Protein AF-A0A7J8N1M9-F1 (afdb_monomer)

Structure (mmCIF, N/CA/C/O backbone):
data_AF-A0A7J8N1M9-F1
#
_entry.id   AF-A0A7J8N1M9-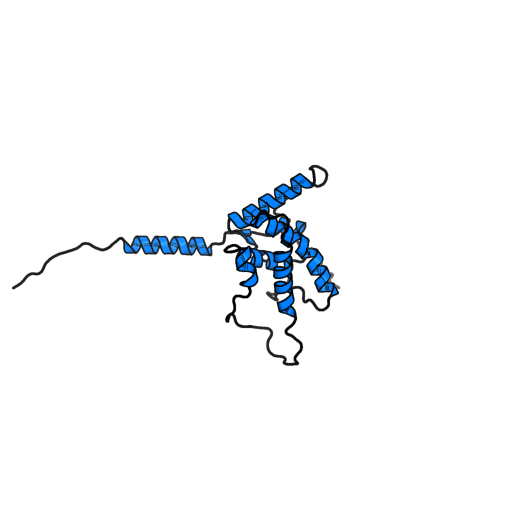F1
#
loop_
_atom_site.group_PDB
_atom_site.id
_atom_site.type_symbol
_atom_site.label_atom_id
_atom_site.label_alt_id
_atom_site.label_comp_id
_atom_site.label_asym_id
_atom_site.label_entity_id
_atom_site.label_seq_id
_atom_site.pdbx_PDB_ins_code
_atom_site.Cartn_x
_atom_site.Cartn_y
_atom_site.Cartn_z
_atom_site.occupancy
_atom_site.B_iso_or_equiv
_atom_site.auth_seq_id
_atom_site.auth_comp_id
_atom_site.auth_asym_id
_atom_site.auth_atom_id
_atom_site.pdbx_PDB_model_num
ATOM 1 N N . MET A 1 1 ? 41.101 -17.138 -13.210 1.00 35.00 1 MET A N 1
ATOM 2 C CA . MET A 1 1 ? 40.088 -16.069 -13.094 1.00 35.00 1 MET A CA 1
ATOM 3 C C . MET A 1 1 ? 38.736 -16.711 -13.356 1.00 35.00 1 MET A C 1
ATOM 5 O O . MET A 1 1 ? 38.429 -16.991 -14.504 1.00 35.00 1 MET A O 1
ATOM 9 N N . ASN A 1 2 ? 38.002 -17.069 -12.299 1.00 35.31 2 ASN A N 1
ATOM 10 C CA . ASN A 1 2 ? 36.706 -17.741 -12.416 1.00 35.31 2 ASN A CA 1
ATOM 11 C C . ASN A 1 2 ? 35.605 -16.692 -12.285 1.00 35.31 2 ASN A C 1
ATOM 13 O O . ASN A 1 2 ? 35.252 -16.293 -11.177 1.00 35.31 2 ASN A O 1
ATOM 17 N N . ASP A 1 3 ? 35.103 -16.241 -13.429 1.00 42.78 3 ASP A N 1
ATOM 18 C CA . ASP A 1 3 ? 33.927 -15.387 -13.524 1.00 42.78 3 ASP A CA 1
ATOM 19 C C . ASP A 1 3 ? 32.693 -16.233 -13.175 1.00 42.78 3 ASP A C 1
ATOM 21 O O . ASP A 1 3 ? 32.152 -16.987 -13.990 1.00 42.78 3 ASP A O 1
ATOM 25 N N . VAL A 1 4 ? 32.306 -16.213 -11.897 1.00 48.12 4 VAL A N 1
ATOM 26 C CA . VAL A 1 4 ? 31.104 -16.899 -11.422 1.00 48.12 4 VAL A CA 1
ATOM 27 C C . VAL A 1 4 ? 29.911 -16.124 -11.956 1.00 48.12 4 VAL A C 1
ATOM 29 O O . VAL A 1 4 ? 29.466 -15.142 -11.367 1.00 48.12 4 VAL A O 1
ATOM 32 N N . ASN A 1 5 ? 29.411 -16.609 -13.088 1.00 41.62 5 ASN A N 1
ATOM 33 C CA . ASN A 1 5 ? 28.136 -16.287 -13.704 1.00 41.62 5 ASN A CA 1
ATOM 34 C C . ASN A 1 5 ? 27.022 -16.283 -12.638 1.00 41.62 5 ASN A C 1
ATOM 36 O O . ASN A 1 5 ? 26.382 -17.306 -12.376 1.00 41.62 5 ASN A O 1
ATOM 40 N N . ARG A 1 6 ? 26.808 -15.130 -11.990 1.00 46.84 6 ARG A N 1
ATOM 41 C CA . ARG A 1 6 ? 25.655 -14.848 -11.131 1.00 46.84 6 ARG A CA 1
ATOM 42 C C . ARG A 1 6 ? 24.437 -14.756 -12.038 1.00 46.84 6 ARG A C 1
ATOM 44 O O . ARG A 1 6 ? 23.950 -13.673 -12.339 1.00 46.84 6 ARG A O 1
ATOM 51 N N . ARG A 1 7 ? 23.952 -15.912 -12.492 1.00 47.47 7 ARG A N 1
ATOM 52 C CA . ARG A 1 7 ? 22.654 -16.030 -13.150 1.00 47.47 7 ARG A CA 1
ATOM 53 C C . ARG A 1 7 ? 21.610 -15.592 -12.131 1.00 47.47 7 ARG A C 1
ATOM 55 O O . ARG A 1 7 ? 21.287 -16.337 -11.206 1.00 47.47 7 ARG A O 1
ATOM 62 N N . THR A 1 8 ? 21.136 -14.360 -12.261 1.00 56.91 8 THR A N 1
ATOM 63 C CA . THR A 1 8 ? 19.969 -13.844 -11.553 1.00 56.91 8 THR A CA 1
ATOM 64 C C . THR A 1 8 ? 18.834 -14.825 -11.808 1.00 56.91 8 THR A C 1
ATOM 66 O O . THR A 1 8 ? 18.384 -14.978 -12.943 1.00 56.91 8 THR A O 1
ATOM 69 N N . ARG A 1 9 ? 18.405 -15.561 -10.773 1.00 61.41 9 ARG A N 1
ATOM 70 C CA . ARG A 1 9 ? 17.193 -16.374 -10.889 1.00 61.41 9 ARG A CA 1
ATOM 71 C C . ARG A 1 9 ? 16.056 -15.435 -11.305 1.00 61.41 9 ARG A C 1
ATOM 73 O O . ARG A 1 9 ? 15.928 -14.372 -10.692 1.00 61.41 9 ARG A O 1
ATOM 80 N N . PRO A 1 10 ? 15.261 -15.791 -12.327 1.00 72.88 10 PRO A N 1
ATOM 81 C CA . PRO A 1 10 ? 14.113 -14.984 -12.703 1.00 72.88 10 PRO A CA 1
ATOM 82 C C . PRO A 1 10 ? 13.182 -14.849 -11.497 1.00 72.88 10 PRO A C 1
ATOM 84 O O . PRO A 1 10 ? 12.997 -15.802 -10.733 1.00 72.88 10 PRO A O 1
ATOM 87 N N . LEU A 1 11 ? 12.633 -13.650 -11.304 1.00 78.44 11 LEU A N 1
ATOM 88 C CA . LEU A 1 11 ? 11.693 -13.400 -10.219 1.00 78.44 11 LEU A CA 1
ATOM 89 C C . LEU A 1 11 ? 10.455 -14.295 -10.399 1.00 78.44 11 LEU A C 1
ATOM 91 O O . LEU A 1 11 ? 9.998 -14.470 -11.533 1.00 78.44 11 LEU A O 1
ATOM 95 N N . PRO A 1 12 ? 9.893 -14.856 -9.314 1.00 85.25 12 PRO A N 1
ATOM 96 C CA . PRO A 1 12 ? 8.702 -15.687 -9.401 1.00 85.25 12 PRO A CA 1
ATOM 97 C C . PRO A 1 12 ? 7.496 -14.797 -9.708 1.00 85.25 12 PRO A C 1
ATOM 99 O O . PRO A 1 12 ? 6.863 -14.263 -8.804 1.00 85.25 12 PRO A O 1
ATOM 102 N N . TRP A 1 13 ? 7.196 -14.598 -10.989 1.00 86.31 13 TRP A N 1
ATOM 103 C CA . TRP A 1 13 ? 6.048 -13.806 -11.418 1.00 86.31 13 TRP A CA 1
ATOM 104 C C . TRP A 1 13 ? 4.751 -14.553 -11.085 1.00 86.31 13 TRP A C 1
ATOM 106 O O . TRP A 1 13 ? 4.482 -15.621 -11.629 1.00 86.31 13 TRP A O 1
ATOM 116 N N . ARG A 1 14 ? 3.952 -14.007 -10.169 1.00 90.69 14 ARG A N 1
ATOM 117 C CA . ARG A 1 14 ? 2.731 -14.631 -9.634 1.00 90.69 14 ARG A CA 1
ATOM 118 C C . ARG A 1 14 ? 1.456 -14.009 -10.179 1.00 90.69 14 ARG A C 1
ATOM 120 O O . ARG A 1 14 ? 0.420 -14.668 -10.169 1.00 90.69 14 ARG A O 1
ATOM 127 N N . ARG A 1 15 ? 1.490 -12.738 -10.592 1.00 91.00 15 ARG A N 1
ATOM 128 C CA . ARG A 1 15 ? 0.276 -11.978 -10.931 1.00 91.00 15 ARG A CA 1
ATOM 129 C C . ARG A 1 15 ? 0.459 -11.042 -12.112 1.00 91.00 15 ARG A C 1
ATOM 131 O O . ARG A 1 15 ? 1.511 -10.445 -12.283 1.00 91.00 15 ARG A O 1
ATOM 138 N N . SER A 1 16 ? -0.604 -10.850 -12.889 1.00 88.81 16 SER A N 1
ATOM 139 C CA . SER A 1 16 ? -0.698 -9.790 -13.899 1.00 88.81 16 SER A CA 1
ATOM 140 C C . SER A 1 16 ? -2.100 -9.181 -13.880 1.00 88.81 16 SER A C 1
ATOM 142 O O . SER A 1 16 ? -3.070 -9.904 -13.669 1.00 88.81 16 SER A O 1
ATOM 144 N N . PHE A 1 17 ? -2.210 -7.872 -14.108 1.00 87.38 17 PHE A N 1
ATOM 145 C CA . PHE A 1 17 ? -3.489 -7.138 -14.065 1.00 87.38 17 PHE A CA 1
ATOM 146 C C . PHE A 1 17 ? -4.010 -6.742 -15.458 1.00 87.38 17 PHE A C 1
ATOM 148 O O . PHE A 1 17 ? -5.059 -6.114 -15.593 1.00 87.38 17 PHE A O 1
ATOM 155 N N . GLY A 1 18 ? -3.285 -7.137 -16.505 1.00 85.75 18 GLY A N 1
ATOM 156 C CA . GLY A 1 18 ? -3.540 -6.788 -17.899 1.00 85.75 18 GLY A CA 1
ATOM 157 C C . GLY A 1 18 ? -2.235 -6.520 -18.647 1.00 85.75 18 GLY A C 1
ATOM 158 O O . GLY A 1 18 ? -1.178 -6.370 -18.031 1.00 85.75 18 GLY A O 1
ATOM 159 N N . ARG A 1 19 ? -2.306 -6.468 -19.982 1.00 79.81 19 ARG A N 1
ATOM 160 C CA . ARG A 1 19 ? -1.182 -6.048 -20.828 1.00 79.81 19 ARG A CA 1
ATOM 161 C C . ARG A 1 19 ? -1.282 -4.547 -21.120 1.00 79.81 19 ARG A C 1
ATOM 163 O O . ARG A 1 19 ? -2.346 -4.109 -21.571 1.00 79.81 19 ARG A O 1
ATOM 170 N N . PRO A 1 20 ? -0.204 -3.769 -20.906 1.00 72.75 20 PRO A N 1
ATOM 171 C CA . PRO A 1 20 ? -0.140 -2.388 -21.371 1.00 72.75 20 PRO A CA 1
ATOM 172 C C . PRO A 1 20 ? -0.461 -2.308 -22.870 1.00 72.75 20 PRO A C 1
ATOM 174 O O . PRO A 1 20 ? 0.016 -3.133 -23.646 1.00 72.75 20 PRO A O 1
ATOM 177 N N . GLY A 1 21 ? -1.305 -1.354 -23.270 1.00 75.38 21 GLY A N 1
ATOM 178 C CA . GLY A 1 21 ? -1.703 -1.139 -24.669 1.00 75.38 21 GLY A CA 1
ATOM 179 C C . GLY A 1 21 ? -2.880 -1.987 -25.167 1.00 75.38 21 GLY A C 1
ATOM 180 O O . GLY A 1 21 ? -3.484 -1.633 -26.171 1.00 75.38 21 GLY A O 1
ATOM 181 N N . THR A 1 22 ? -3.262 -3.062 -24.467 1.00 85.56 22 THR A N 1
ATOM 182 C CA . THR A 1 22 ? -4.468 -3.850 -24.808 1.00 85.56 22 THR A CA 1
ATOM 183 C C . THR A 1 22 ? -5.708 -3.372 -24.054 1.00 85.56 22 THR A C 1
ATOM 185 O O . THR A 1 22 ? -6.830 -3.541 -24.518 1.00 85.56 22 THR A O 1
ATOM 188 N N . MET A 1 23 ? -5.520 -2.797 -22.867 1.00 85.88 23 MET A N 1
ATOM 189 C CA . MET A 1 23 ? -6.600 -2.330 -22.002 1.00 85.88 23 MET A CA 1
ATOM 190 C C . MET A 1 23 ? -6.347 -0.889 -21.575 1.00 85.88 23 MET A C 1
ATOM 192 O O . MET A 1 23 ? -5.195 -0.473 -21.439 1.00 85.88 23 MET A O 1
ATOM 196 N N . SER A 1 24 ? -7.432 -0.149 -21.334 1.00 90.75 24 SER A N 1
ATOM 197 C CA . SER A 1 24 ? -7.351 1.202 -20.775 1.00 90.75 24 SER A CA 1
ATOM 198 C C . SER A 1 24 ? -6.599 1.177 -19.434 1.00 90.75 24 SER A C 1
ATOM 200 O O . SER A 1 24 ? -6.887 0.305 -18.603 1.00 90.75 24 SER A O 1
ATOM 202 N N . PRO A 1 25 ? -5.672 2.123 -19.181 1.00 89.00 25 PRO A N 1
ATOM 203 C CA . PRO A 1 25 ? -4.961 2.233 -17.907 1.00 89.00 25 PRO A CA 1
ATOM 204 C C . PRO A 1 25 ? -5.898 2.266 -16.695 1.00 89.00 25 PRO A C 1
ATOM 206 O O . PRO A 1 25 ? -5.600 1.644 -15.678 1.00 89.00 25 PRO A O 1
ATOM 209 N N . HIS A 1 26 ? -7.066 2.899 -16.840 1.00 90.62 26 HIS A N 1
ATOM 210 C CA . HIS A 1 26 ? -8.094 2.955 -15.803 1.00 90.62 26 HIS A CA 1
ATOM 211 C C . HIS A 1 26 ? -8.592 1.559 -15.402 1.00 90.62 26 HIS A C 1
ATOM 213 O O . HIS A 1 26 ? -8.742 1.259 -14.225 1.00 90.62 26 HIS A O 1
ATOM 219 N N . VAL A 1 27 ? -8.814 0.664 -16.369 1.00 91.56 27 VAL A N 1
ATOM 220 C CA . VAL A 1 27 ? -9.286 -0.706 -16.094 1.00 91.56 27 VAL A CA 1
ATOM 221 C C . VAL A 1 27 ? -8.222 -1.512 -15.343 1.00 91.56 27 VAL A C 1
ATOM 223 O O . VAL A 1 27 ? -8.546 -2.322 -14.477 1.00 91.56 27 VAL A O 1
ATOM 226 N N . ILE A 1 28 ? -6.943 -1.300 -15.663 1.00 91.44 28 ILE A N 1
ATOM 227 C CA . ILE A 1 28 ? -5.828 -1.955 -14.966 1.00 91.44 28 ILE A CA 1
ATOM 228 C C . ILE A 1 28 ? -5.702 -1.414 -13.535 1.00 91.44 28 ILE A C 1
ATOM 230 O O . ILE A 1 28 ? -5.489 -2.206 -12.617 1.00 91.44 28 ILE A O 1
ATOM 234 N N . ALA A 1 29 ? -5.840 -0.098 -13.344 1.00 91.25 29 ALA A N 1
ATOM 235 C CA . ALA A 1 29 ? -5.815 0.540 -12.028 1.00 91.25 29 ALA A CA 1
ATOM 236 C C . ALA A 1 29 ? -6.947 0.016 -11.133 1.00 91.25 29 ALA A C 1
ATOM 238 O O . ALA A 1 29 ? -6.670 -0.476 -10.043 1.00 91.25 29 ALA A O 1
ATOM 239 N N . GLU A 1 30 ? -8.176 -0.021 -11.651 1.00 93.00 30 GLU A N 1
ATOM 240 C CA . GLU A 1 30 ? -9.347 -0.566 -10.954 1.00 93.00 30 GLU A CA 1
ATOM 241 C C . GLU A 1 30 ? -9.122 -2.022 -10.517 1.00 93.00 30 GLU A C 1
ATOM 243 O O . GLU A 1 30 ? -9.317 -2.384 -9.360 1.00 93.00 30 GLU A O 1
ATOM 248 N N . ARG A 1 31 ? -8.614 -2.877 -11.413 1.00 94.56 31 ARG A N 1
ATOM 249 C CA . ARG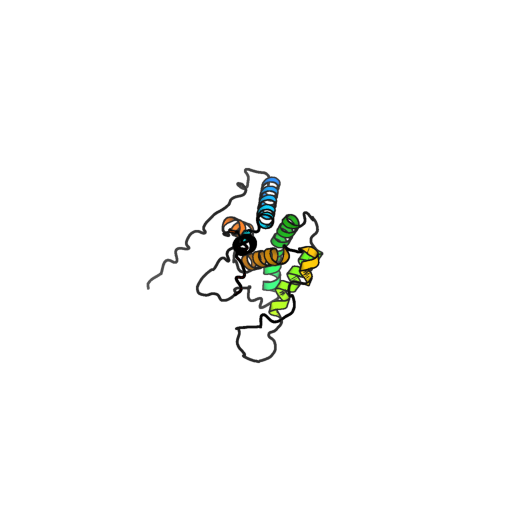 A 1 31 ? -8.316 -4.281 -11.076 1.00 94.56 31 ARG A CA 1
ATOM 250 C C . ARG A 1 31 ? -7.248 -4.421 -9.999 1.00 94.56 31 ARG A C 1
ATOM 252 O O . ARG A 1 31 ? -7.337 -5.326 -9.168 1.00 94.56 31 ARG A O 1
ATOM 259 N N . LYS A 1 32 ? -6.218 -3.570 -10.028 1.00 94.44 32 LYS A N 1
ATOM 260 C CA . LYS A 1 32 ? -5.193 -3.541 -8.978 1.00 94.44 32 LYS A CA 1
ATOM 261 C C . LYS A 1 32 ? -5.819 -3.141 -7.647 1.00 94.44 32 LYS A C 1
ATOM 263 O O . LYS A 1 32 ? -5.577 -3.828 -6.660 1.00 94.44 32 LYS A O 1
ATOM 268 N N . LEU A 1 33 ? -6.639 -2.094 -7.637 1.00 94.88 33 LEU A N 1
ATOM 269 C CA . LEU A 1 33 ? -7.310 -1.591 -6.443 1.00 94.88 33 LEU A CA 1
ATOM 270 C C . LEU A 1 33 ? -8.239 -2.648 -5.827 1.00 94.88 33 LEU A C 1
ATOM 272 O O . LEU A 1 33 ? -8.095 -2.986 -4.654 1.00 94.88 33 LEU A O 1
ATOM 276 N N . GLN A 1 34 ? -9.096 -3.275 -6.637 1.00 95.50 34 GLN A N 1
ATOM 277 C CA . GLN A 1 34 ? -9.964 -4.380 -6.209 1.00 95.50 34 GLN A CA 1
ATOM 278 C C . GLN A 1 34 ? -9.164 -5.555 -5.637 1.00 95.50 34 GLN A C 1
ATOM 280 O O . GLN A 1 34 ? -9.528 -6.146 -4.615 1.00 95.50 34 GLN A O 1
ATOM 285 N N . TRP A 1 35 ? -8.042 -5.897 -6.273 1.00 95.81 35 TRP A N 1
ATOM 286 C CA . TRP A 1 35 ? -7.164 -6.937 -5.760 1.00 95.81 35 TRP A CA 1
ATOM 287 C C . TRP A 1 35 ? -6.538 -6.547 -4.411 1.00 95.81 35 TRP A C 1
ATOM 289 O O . TRP A 1 35 ? -6.531 -7.380 -3.501 1.00 95.81 35 TRP A O 1
ATOM 299 N N . ARG A 1 36 ? -6.078 -5.302 -4.234 1.00 96.19 36 ARG A N 1
ATOM 300 C CA . ARG A 1 36 ? -5.578 -4.808 -2.939 1.00 96.19 36 ARG A CA 1
ATOM 301 C C . ARG A 1 36 ? -6.650 -4.851 -1.859 1.00 96.19 36 ARG A C 1
ATOM 303 O O . ARG A 1 36 ? -6.400 -5.407 -0.793 1.00 96.19 36 ARG A O 1
ATOM 310 N N . ALA A 1 37 ? -7.866 -4.397 -2.150 1.00 95.81 37 ALA A N 1
ATOM 311 C CA . ALA A 1 37 ? -8.984 -4.495 -1.212 1.00 95.81 37 ALA A CA 1
ATOM 312 C C . ALA A 1 37 ? -9.230 -5.957 -0.786 1.00 95.81 37 ALA A C 1
ATOM 314 O O . ALA A 1 37 ? -9.438 -6.253 0.393 1.00 95.81 37 ALA A O 1
ATOM 315 N N . SER A 1 38 ? -9.108 -6.908 -1.724 1.00 95.81 38 SER A N 1
ATOM 316 C CA . SER A 1 38 ? -9.240 -8.340 -1.424 1.00 95.81 38 SER A CA 1
ATOM 317 C C . SER A 1 38 ? -8.163 -8.872 -0.468 1.00 95.81 38 SER A C 1
ATOM 319 O O . SER A 1 38 ? -8.454 -9.777 0.314 1.00 95.81 38 SER A O 1
ATOM 321 N N . VAL A 1 39 ? -6.942 -8.322 -0.499 1.00 95.00 39 VAL A N 1
ATOM 322 C CA . VAL A 1 39 ? -5.842 -8.706 0.402 1.00 95.00 39 VAL A CA 1
ATOM 323 C C . VAL A 1 39 ? -6.217 -8.377 1.846 1.00 95.00 39 VAL A C 1
ATOM 325 O O . VAL A 1 39 ? -6.186 -9.275 2.691 1.00 95.00 39 VAL A O 1
ATOM 328 N N . TYR A 1 40 ? -6.675 -7.147 2.105 1.00 94.38 40 TYR A N 1
ATOM 329 C CA . TYR A 1 40 ? -7.136 -6.710 3.430 1.00 94.38 40 TYR A CA 1
ATOM 330 C C . TYR A 1 40 ? -8.380 -7.456 3.899 1.00 94.38 40 TYR A C 1
ATOM 332 O O . TYR A 1 40 ? -8.394 -7.991 5.008 1.00 94.38 40 TYR A O 1
ATOM 340 N N . ASN A 1 41 ? -9.393 -7.583 3.041 1.00 93.75 41 ASN A N 1
ATOM 341 C CA . ASN A 1 41 ? -10.642 -8.261 3.396 1.00 93.75 41 ASN A CA 1
ATOM 342 C C . ASN A 1 41 ? -10.427 -9.738 3.762 1.00 93.75 41 ASN A C 1
ATOM 344 O O . ASN A 1 41 ? -11.126 -10.278 4.615 1.00 93.75 41 ASN A O 1
ATOM 348 N N . ARG A 1 42 ? -9.439 -10.395 3.144 1.00 92.38 42 ARG A N 1
ATOM 349 C CA . ARG A 1 42 ? -9.092 -11.799 3.411 1.00 92.38 42 ARG A CA 1
ATOM 350 C C . ARG A 1 42 ? -7.999 -11.976 4.469 1.00 92.38 42 ARG A C 1
ATOM 352 O O . ARG A 1 42 ? -7.594 -13.114 4.703 1.00 92.38 42 ARG A O 1
ATOM 359 N N . ARG A 1 43 ? -7.516 -10.888 5.087 1.00 91.25 43 ARG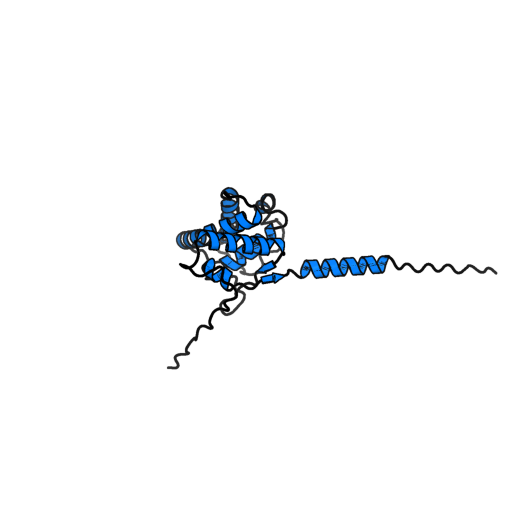 A N 1
ATOM 360 C CA . ARG A 1 43 ? -6.409 -10.885 6.065 1.00 91.25 43 ARG A CA 1
ATOM 361 C C . ARG A 1 43 ? -5.182 -11.658 5.564 1.00 91.25 43 ARG A C 1
ATOM 363 O O . ARG A 1 43 ? -4.615 -12.500 6.262 1.00 91.25 43 ARG A O 1
ATOM 370 N N . LEU A 1 44 ? -4.811 -11.413 4.309 1.00 92.44 44 LEU A N 1
ATOM 371 C CA . LEU A 1 44 ? -3.614 -11.996 3.713 1.00 92.44 44 LEU A CA 1
ATOM 372 C C . LEU A 1 44 ? -2.398 -11.148 4.083 1.00 92.44 44 LEU A C 1
ATOM 374 O O . LEU A 1 44 ? -2.408 -9.947 3.854 1.00 92.44 44 LEU A O 1
ATOM 378 N N . GLN A 1 45 ? -1.334 -11.767 4.580 1.00 91.75 45 GLN A N 1
ATOM 379 C CA . GLN A 1 45 ? -0.082 -11.082 4.898 1.00 91.75 45 GLN A CA 1
ATOM 380 C C . GLN A 1 45 ? 0.988 -11.383 3.850 1.00 91.75 45 GLN A C 1
ATOM 382 O O . GLN A 1 45 ? 1.180 -12.541 3.458 1.00 91.75 45 GLN A O 1
ATOM 387 N N . ALA A 1 46 ? 1.693 -10.343 3.407 1.00 91.75 46 ALA A N 1
ATOM 388 C CA . ALA A 1 46 ? 2.861 -10.472 2.555 1.00 91.75 46 ALA A CA 1
ATOM 389 C C . ALA A 1 46 ? 3.972 -11.260 3.260 1.00 91.75 46 ALA A C 1
ATOM 391 O O . ALA A 1 46 ? 4.286 -11.041 4.432 1.00 91.75 46 ALA A O 1
ATOM 392 N N . VAL A 1 47 ? 4.604 -12.163 2.517 1.00 89.88 47 VAL A N 1
ATOM 393 C CA . VAL A 1 47 ? 5.844 -12.814 2.935 1.00 89.88 47 VAL A CA 1
ATOM 394 C C . VAL A 1 47 ? 7.003 -11.880 2.577 1.00 89.88 47 VAL A C 1
ATOM 396 O O . VAL A 1 47 ? 7.139 -11.537 1.397 1.00 89.88 47 VAL A O 1
ATOM 399 N N . PRO A 1 48 ? 7.851 -11.479 3.544 1.00 85.19 48 PRO A N 1
ATOM 400 C CA . PRO A 1 48 ? 8.996 -10.620 3.264 1.00 85.19 48 PRO A CA 1
ATOM 401 C C . PRO A 1 48 ? 9.907 -11.217 2.183 1.00 85.19 48 PRO A C 1
ATOM 403 O O . PRO A 1 48 ? 10.230 -12.408 2.208 1.00 85.19 48 PRO A O 1
ATOM 406 N N . ILE A 1 49 ? 10.328 -10.388 1.225 1.00 79.44 49 ILE A N 1
ATOM 407 C CA . ILE A 1 49 ? 11.198 -10.818 0.127 1.00 79.44 49 ILE A CA 1
ATOM 408 C C . ILE A 1 49 ? 12.652 -10.565 0.521 1.00 79.44 49 ILE A C 1
ATOM 410 O O . ILE A 1 49 ? 13.124 -9.431 0.527 1.00 79.44 49 ILE A O 1
ATOM 414 N N . TYR A 1 50 ? 13.377 -11.636 0.838 1.00 70.50 50 TYR A N 1
ATOM 415 C CA . TYR A 1 50 ? 14.775 -11.552 1.253 1.00 70.50 50 TYR A CA 1
ATOM 416 C C . TYR A 1 50 ? 15.716 -11.557 0.043 1.00 70.50 50 TYR A C 1
ATOM 418 O O . TYR A 1 50 ? 15.749 -12.512 -0.735 1.00 70.50 50 TYR A O 1
ATOM 426 N N . HIS A 1 51 ? 16.530 -10.509 -0.089 1.00 56.97 51 HIS A N 1
ATOM 427 C CA . HIS A 1 51 ? 17.623 -10.449 -1.057 1.00 56.97 51 HIS A CA 1
ATOM 428 C C . HIS A 1 51 ? 18.973 -10.615 -0.341 1.00 56.97 51 HIS A C 1
ATOM 430 O O . HIS A 1 51 ? 19.449 -9.686 0.302 1.00 56.97 51 HIS A O 1
ATOM 436 N N . GLY A 1 52 ? 19.618 -11.778 -0.500 1.00 53.75 52 GLY A N 1
ATOM 437 C CA . GLY A 1 52 ? 20.987 -12.019 -0.014 1.00 53.75 52 GLY A CA 1
ATOM 438 C C . GLY A 1 52 ? 21.119 -12.281 1.496 1.00 53.75 52 GLY A C 1
ATOM 439 O O . GLY A 1 52 ? 20.143 -12.229 2.234 1.00 53.75 52 GLY A O 1
ATOM 440 N N . ASN A 1 53 ? 22.333 -12.658 1.925 1.00 34.31 53 ASN A N 1
ATOM 441 C CA . ASN A 1 53 ? 22.643 -13.241 3.239 1.00 34.31 53 ASN A CA 1
ATOM 442 C C . ASN A 1 53 ? 22.139 -12.409 4.433 1.00 34.31 53 ASN A C 1
ATOM 444 O O . ASN A 1 53 ? 22.698 -11.362 4.749 1.00 34.31 53 ASN A O 1
ATOM 448 N N . GLY A 1 54 ? 21.195 -12.983 5.178 1.00 41.47 54 GLY A N 1
ATOM 449 C CA . GLY A 1 54 ? 20.925 -12.625 6.566 1.00 41.47 54 GLY A CA 1
ATOM 450 C C . GLY A 1 54 ? 19.810 -11.604 6.768 1.00 41.47 54 GLY A C 1
ATOM 451 O O . GLY A 1 54 ? 19.650 -10.644 6.029 1.00 41.47 54 GLY A O 1
ATOM 452 N N . PHE A 1 55 ? 19.070 -11.825 7.851 1.00 40.16 55 PHE A N 1
ATOM 453 C CA . PHE A 1 55 ? 18.004 -11.016 8.451 1.00 40.16 55 PHE A CA 1
ATOM 454 C C . PHE A 1 55 ? 18.422 -9.584 8.864 1.00 40.16 55 PHE A C 1
ATOM 456 O O . PHE A 1 55 ? 17.852 -9.008 9.794 1.00 40.16 55 PHE A O 1
ATOM 463 N N . GLN A 1 56 ? 19.430 -8.986 8.225 1.00 41.38 56 GLN A N 1
ATOM 464 C CA . GLN A 1 56 ? 19.749 -7.585 8.450 1.00 41.38 56 GLN A CA 1
ATOM 465 C C . GLN A 1 56 ? 18.686 -6.742 7.759 1.00 41.38 56 GLN A C 1
ATOM 467 O O . GLN A 1 56 ? 18.738 -6.505 6.561 1.00 41.38 56 GLN A O 1
ATOM 472 N N . GLN A 1 57 ? 17.692 -6.378 8.568 1.00 47.16 57 GLN A N 1
ATOM 473 C CA . GLN A 1 57 ? 16.687 -5.337 8.384 1.00 47.16 57 GLN A CA 1
ATOM 474 C C . GLN A 1 57 ? 17.164 -4.270 7.387 1.00 47.16 57 GLN A C 1
ATOM 476 O O . GLN A 1 57 ? 17.808 -3.292 7.767 1.00 47.16 57 GLN A O 1
ATOM 481 N N . ASN A 1 58 ? 16.849 -4.479 6.109 1.00 45.69 58 ASN A N 1
ATOM 482 C CA . ASN A 1 58 ? 17.133 -3.554 5.021 1.00 45.69 58 ASN A CA 1
ATOM 483 C C . ASN A 1 58 ? 16.018 -2.515 4.945 1.00 45.69 58 ASN A C 1
ATOM 485 O O . ASN A 1 58 ? 15.523 -2.230 3.857 1.00 45.69 58 ASN A O 1
ATOM 489 N N . VAL A 1 59 ? 15.661 -1.894 6.075 1.00 53.25 59 VAL A N 1
ATOM 490 C CA . VAL A 1 59 ? 15.111 -0.549 5.920 1.00 53.25 59 VAL A CA 1
ATOM 491 C C . VAL A 1 59 ? 16.222 0.223 5.223 1.00 53.25 59 VAL A C 1
ATOM 493 O O . VAL A 1 59 ? 17.363 0.157 5.712 1.00 53.25 59 VAL A O 1
ATOM 496 N N . PRO A 1 60 ? 15.960 0.872 4.070 1.00 56.25 60 PRO A N 1
ATOM 497 C CA . PRO A 1 60 ? 16.966 1.667 3.392 1.00 56.25 60 PRO A CA 1
ATOM 498 C C . PRO A 1 60 ? 17.670 2.501 4.450 1.00 56.25 60 PRO A C 1
ATOM 500 O O . PRO A 1 60 ? 17.018 3.195 5.226 1.00 56.25 60 PRO A O 1
ATOM 503 N N . ARG A 1 61 ? 18.989 2.345 4.596 1.00 62.66 61 ARG A N 1
ATOM 504 C CA . ARG A 1 61 ? 19.718 3.134 5.585 1.00 62.66 61 ARG A CA 1
ATOM 505 C C . ARG A 1 61 ? 19.724 4.555 5.045 1.00 62.66 61 ARG A C 1
ATOM 507 O O . ARG A 1 61 ? 20.593 4.897 4.248 1.00 62.66 61 ARG A O 1
ATOM 514 N N . ILE A 1 62 ? 18.717 5.330 5.427 1.00 69.31 62 ILE A N 1
ATOM 515 C CA . ILE A 1 62 ? 18.556 6.719 5.024 1.00 69.31 62 ILE A CA 1
ATOM 516 C C . ILE A 1 62 ? 19.704 7.472 5.675 1.00 69.31 62 ILE A C 1
ATOM 518 O O . ILE A 1 62 ? 19.786 7.587 6.895 1.00 69.31 62 ILE A O 1
ATOM 522 N N . ARG A 1 63 ? 20.670 7.857 4.846 1.00 72.06 63 ARG A N 1
ATOM 523 C CA . ARG A 1 63 ? 21.902 8.532 5.273 1.00 72.06 63 ARG A CA 1
ATOM 524 C C . ARG A 1 63 ? 21.854 10.030 5.007 1.00 72.06 63 ARG A C 1
ATOM 526 O O . ARG A 1 63 ? 22.684 10.750 5.544 1.00 72.06 63 ARG A O 1
ATOM 533 N N . ASN A 1 64 ? 20.945 10.469 4.142 1.00 80.75 64 ASN A N 1
ATOM 534 C CA . ASN A 1 64 ? 20.778 11.854 3.731 1.00 80.75 64 ASN A CA 1
ATOM 535 C C . ASN A 1 64 ? 19.346 12.087 3.222 1.00 80.75 64 ASN A C 1
ATOM 537 O O . ASN A 1 64 ? 18.590 11.137 2.987 1.00 80.75 64 ASN A O 1
ATOM 541 N N . ASP A 1 65 ? 19.012 13.358 3.014 1.00 83.94 65 ASP A N 1
ATOM 542 C CA . ASP A 1 65 ? 17.693 13.784 2.541 1.00 83.94 65 ASP A CA 1
ATOM 543 C C . ASP A 1 65 ? 17.372 13.286 1.130 1.00 83.94 65 ASP A C 1
ATOM 545 O O . ASP A 1 65 ? 16.214 13.022 0.818 1.00 83.94 65 ASP A O 1
ATOM 549 N N . PHE A 1 66 ? 18.386 13.065 0.291 1.00 85.25 66 PHE A N 1
ATOM 550 C CA . PHE A 1 66 ? 18.191 12.539 -1.059 1.00 85.25 66 PHE A CA 1
ATOM 551 C C . PHE A 1 66 ? 17.623 11.110 -1.051 1.00 85.25 66 PHE A C 1
ATOM 553 O O . PHE A 1 66 ? 16.669 10.813 -1.769 1.00 85.25 66 PHE A O 1
ATOM 560 N N . GLU A 1 67 ? 18.159 10.216 -0.214 1.00 84.00 67 GLU A N 1
ATOM 561 C CA . GLU A 1 67 ? 17.623 8.856 -0.068 1.00 84.00 67 GLU A CA 1
ATOM 562 C C . GLU A 1 67 ? 16.233 8.861 0.586 1.00 84.00 67 GLU A C 1
ATOM 564 O O . GLU A 1 67 ? 15.380 8.048 0.221 1.00 84.00 67 GLU A O 1
ATOM 569 N N . LYS A 1 68 ? 15.980 9.802 1.509 1.00 85.19 68 LYS A N 1
ATOM 570 C CA . LYS A 1 68 ? 14.654 10.023 2.106 1.00 85.19 68 LYS A CA 1
ATOM 571 C C . LYS A 1 68 ? 13.637 10.415 1.037 1.00 85.19 68 LYS A C 1
ATOM 573 O O . LYS A 1 68 ? 12.585 9.789 0.941 1.00 85.19 68 LYS A O 1
ATOM 578 N N . GLU A 1 69 ? 13.966 11.398 0.205 1.00 89.38 69 GLU A N 1
ATOM 579 C CA . GLU A 1 69 ? 13.098 11.876 -0.869 1.00 89.38 69 GLU A CA 1
ATOM 580 C C . GLU A 1 69 ? 12.873 10.801 -1.938 1.00 89.38 69 GLU A C 1
ATOM 582 O O . GLU A 1 69 ? 11.747 10.577 -2.382 1.00 89.38 69 GLU A O 1
ATOM 587 N N . LYS A 1 70 ? 13.922 10.067 -2.316 1.00 89.62 70 LYS A N 1
ATOM 588 C CA . LYS A 1 70 ? 13.810 8.945 -3.252 1.00 89.62 70 LYS A CA 1
ATOM 589 C C . LYS A 1 70 ? 12.899 7.841 -2.715 1.00 89.62 70 LYS A C 1
ATOM 591 O O . LYS A 1 70 ? 12.119 7.274 -3.482 1.00 89.62 70 LYS A O 1
ATOM 596 N N . LEU A 1 71 ? 12.988 7.530 -1.419 1.00 89.19 71 LEU A N 1
ATOM 597 C CA . LEU A 1 71 ? 12.086 6.572 -0.788 1.00 89.19 71 LEU A CA 1
ATOM 598 C C . LEU A 1 71 ? 10.655 7.112 -0.760 1.00 89.19 71 LEU A C 1
ATOM 600 O O . LEU A 1 71 ? 9.763 6.387 -1.187 1.00 89.19 71 LEU A O 1
ATOM 604 N N . LEU A 1 72 ? 10.453 8.369 -0.344 1.00 90.56 72 LEU A N 1
ATOM 605 C CA . LEU A 1 72 ? 9.157 9.062 -0.340 1.00 90.56 72 LEU A CA 1
ATOM 606 C C . LEU A 1 72 ? 8.462 8.979 -1.701 1.00 90.56 72 LEU A C 1
ATOM 608 O O . LEU A 1 72 ? 7.372 8.423 -1.787 1.00 90.56 72 LEU A O 1
ATOM 612 N N . ARG A 1 73 ? 9.145 9.387 -2.778 1.00 92.56 73 ARG A N 1
ATOM 613 C CA . ARG A 1 73 ? 8.621 9.325 -4.156 1.00 92.56 73 ARG A CA 1
ATOM 614 C C . ARG A 1 73 ? 8.195 7.916 -4.582 1.00 92.56 73 ARG A C 1
ATOM 616 O O . ARG A 1 73 ? 7.353 7.768 -5.463 1.00 92.56 73 ARG A O 1
ATOM 623 N N . ARG A 1 74 ? 8.790 6.871 -3.994 1.00 92.44 74 ARG A N 1
ATOM 624 C CA . ARG A 1 74 ? 8.432 5.472 -4.267 1.00 92.44 74 ARG A CA 1
ATOM 625 C C . ARG A 1 74 ? 7.264 4.987 -3.408 1.00 92.44 74 ARG A C 1
ATOM 627 O O . ARG A 1 74 ? 6.440 4.225 -3.907 1.00 92.44 74 ARG A O 1
ATOM 634 N N . ILE A 1 75 ? 7.219 5.361 -2.130 1.00 91.94 75 ILE A N 1
ATOM 635 C CA . ILE A 1 75 ? 6.212 4.857 -1.183 1.00 91.94 75 ILE A CA 1
ATOM 636 C C . ILE A 1 75 ? 4.905 5.635 -1.235 1.00 91.94 75 ILE A C 1
ATOM 638 O O . ILE A 1 75 ? 3.863 5.050 -0.982 1.00 91.94 75 ILE A O 1
ATOM 642 N N . GLU A 1 76 ? 4.936 6.916 -1.585 1.00 93.06 76 GLU A N 1
ATOM 643 C CA . GLU A 1 76 ? 3.755 7.775 -1.655 1.00 93.06 76 GLU A CA 1
ATOM 644 C C . GLU A 1 76 ? 2.647 7.204 -2.559 1.00 93.06 76 GLU A C 1
ATOM 646 O O . GLU A 1 76 ? 1.546 6.976 -2.049 1.00 93.06 76 GLU A O 1
ATOM 651 N N . PRO A 1 77 ? 2.904 6.842 -3.837 1.00 93.69 77 PRO A N 1
ATOM 652 C CA . PRO A 1 77 ? 1.868 6.245 -4.683 1.00 93.69 77 PRO A CA 1
ATOM 653 C C . PRO A 1 77 ? 1.383 4.883 -4.166 1.00 93.69 77 PRO A C 1
ATOM 655 O O . PRO A 1 77 ? 0.236 4.505 -4.405 1.00 93.69 77 PRO A O 1
ATOM 658 N N . TRP A 1 78 ? 2.235 4.146 -3.445 1.00 95.06 78 TRP A N 1
ATOM 659 C CA . TRP A 1 78 ? 1.840 2.893 -2.803 1.00 95.06 78 TRP A CA 1
ATOM 660 C C . TRP A 1 78 ? 0.878 3.162 -1.642 1.00 95.06 78 TRP A C 1
ATOM 662 O O . TRP A 1 78 ? -0.201 2.582 -1.609 1.00 95.06 78 TRP A O 1
ATOM 672 N N . ILE A 1 79 ? 1.223 4.085 -0.737 1.00 93.56 79 ILE A N 1
ATOM 673 C CA . ILE A 1 79 ? 0.403 4.448 0.426 1.00 93.56 79 ILE A CA 1
ATOM 674 C C . ILE A 1 79 ? -0.966 4.954 -0.030 1.00 93.56 79 ILE A C 1
ATOM 676 O O . ILE A 1 79 ? -1.973 4.484 0.492 1.00 93.56 79 ILE A O 1
ATOM 680 N N . HIS A 1 80 ? -1.015 5.832 -1.036 1.00 93.81 80 HIS A N 1
ATOM 681 C CA . HIS A 1 80 ? -2.276 6.316 -1.605 1.00 93.81 80 HIS A CA 1
ATOM 682 C C . HIS A 1 80 ? -3.190 5.167 -2.034 1.00 93.81 80 HIS A C 1
ATOM 684 O O . HIS A 1 80 ? -4.323 5.071 -1.571 1.00 93.81 80 HIS A O 1
ATOM 690 N N . ARG A 1 81 ? -2.672 4.247 -2.854 1.00 94.50 81 ARG A N 1
ATOM 691 C CA . ARG A 1 81 ? -3.438 3.098 -3.344 1.00 94.50 81 ARG A CA 1
ATOM 692 C C . ARG A 1 81 ? -3.922 2.188 -2.215 1.00 94.50 81 ARG A C 1
ATOM 694 O O . ARG A 1 81 ? -5.037 1.680 -2.271 1.00 94.50 81 ARG A O 1
ATOM 701 N N . GLU A 1 82 ? -3.078 1.915 -1.222 1.00 95.12 82 GLU A N 1
ATOM 702 C CA . GLU A 1 82 ? -3.468 1.052 -0.103 1.00 95.12 82 GLU A CA 1
ATOM 703 C C . GLU A 1 82 ? -4.551 1.692 0.762 1.00 95.12 82 GLU A C 1
ATOM 705 O O . GLU A 1 82 ? -5.465 1.002 1.205 1.00 95.12 82 GLU A O 1
ATOM 710 N N . LEU A 1 83 ? -4.474 3.003 0.985 1.00 94.00 83 LEU A N 1
ATOM 711 C CA . LEU A 1 83 ? -5.482 3.731 1.748 1.00 94.00 83 LEU A CA 1
ATOM 712 C C . LEU A 1 83 ? -6.799 3.826 0.983 1.00 94.00 83 LEU A C 1
ATOM 714 O O . LEU A 1 83 ? -7.844 3.583 1.579 1.00 94.00 83 LEU A O 1
ATOM 718 N N . GLU A 1 84 ? -6.758 4.030 -0.332 1.00 93.94 84 GLU A N 1
ATOM 719 C CA . GLU A 1 84 ? -7.938 3.921 -1.193 1.00 93.94 84 GLU A CA 1
ATOM 720 C C . GLU A 1 84 ? -8.544 2.505 -1.121 1.00 93.94 84 GLU A C 1
ATOM 722 O O . GLU A 1 84 ? -9.750 2.343 -0.952 1.00 93.94 84 GLU A O 1
ATOM 727 N N . ALA A 1 85 ? -7.716 1.455 -1.136 1.00 94.62 85 ALA A N 1
ATOM 728 C CA . ALA A 1 85 ? -8.182 0.072 -1.016 1.00 94.62 85 ALA A CA 1
ATOM 729 C C . ALA A 1 85 ? -8.781 -0.261 0.365 1.00 94.62 85 ALA A C 1
ATOM 731 O O . ALA A 1 85 ? -9.617 -1.163 0.474 1.00 94.62 85 ALA A O 1
ATOM 732 N N . ILE A 1 86 ? -8.323 0.410 1.427 1.00 94.25 86 ILE A N 1
ATOM 733 C CA . ILE A 1 86 ? -8.773 0.176 2.803 1.00 94.25 86 ILE A CA 1
ATOM 734 C C . ILE A 1 86 ? -10.013 1.008 3.139 1.00 94.25 86 ILE A C 1
ATOM 736 O O . ILE A 1 86 ? -10.961 0.457 3.699 1.00 94.25 86 ILE A O 1
ATOM 740 N N . LEU A 1 87 ? -9.974 2.307 2.845 1.00 91.62 87 LEU A N 1
ATOM 741 C CA . LEU A 1 87 ? -10.938 3.311 3.297 1.00 91.62 87 LEU A CA 1
ATOM 742 C C . LEU A 1 87 ? -11.950 3.689 2.212 1.00 91.62 87 LEU A C 1
ATOM 744 O O . LEU A 1 87 ? -13.032 4.164 2.540 1.00 91.62 87 LEU A O 1
ATOM 748 N N . GLY A 1 88 ? -11.612 3.491 0.933 1.00 88.25 88 GLY A N 1
ATOM 749 C CA . GLY A 1 88 ? -12.370 4.054 -0.187 1.00 88.25 88 GLY A CA 1
ATOM 750 C C . GLY A 1 88 ? -12.285 5.583 -0.272 1.00 88.25 88 GLY A C 1
ATOM 751 O O . GLY A 1 88 ? -13.087 6.191 -0.975 1.00 88.25 88 GLY A O 1
ATOM 752 N N . ASP A 1 89 ? -11.356 6.199 0.464 1.00 77.19 89 ASP A N 1
ATOM 753 C CA . ASP A 1 89 ? -11.168 7.648 0.527 1.00 77.19 89 ASP A CA 1
ATOM 754 C C . ASP A 1 89 ? -10.207 8.116 -0.582 1.00 77.19 89 ASP A C 1
ATOM 756 O O . ASP A 1 89 ? -9.083 7.602 -0.656 1.00 77.19 89 ASP A O 1
ATOM 760 N N . PRO A 1 90 ? -10.615 9.067 -1.443 1.00 69.12 90 PRO A N 1
ATOM 761 C CA . PRO A 1 90 ? -9.754 9.609 -2.488 1.00 69.12 90 PRO A CA 1
ATOM 762 C C . PRO A 1 90 ? -8.652 10.557 -1.982 1.00 69.12 90 PRO A C 1
ATOM 764 O O . PRO A 1 90 ? -7.708 10.794 -2.738 1.00 69.12 90 PRO A O 1
ATOM 767 N N . ASP A 1 91 ? -8.730 11.101 -0.756 1.00 82.00 91 ASP A N 1
ATOM 768 C CA . ASP A 1 91 ? -7.708 12.016 -0.214 1.00 82.00 91 ASP A CA 1
ATOM 769 C C . ASP A 1 91 ? -7.098 11.548 1.124 1.00 82.00 91 ASP A C 1
ATOM 771 O O . ASP A 1 91 ? -7.449 12.023 2.207 1.00 82.00 91 ASP A O 1
ATOM 775 N N . PRO A 1 92 ? -6.092 10.661 1.071 1.00 84.56 92 PRO A N 1
ATOM 776 C CA . PRO A 1 92 ? -5.417 10.164 2.261 1.00 84.56 92 PRO A CA 1
ATOM 777 C C . PRO A 1 92 ? -4.290 11.071 2.798 1.00 84.56 92 PRO A C 1
ATOM 779 O O . PRO A 1 92 ? -3.447 10.592 3.565 1.00 84.56 92 PRO A O 1
ATOM 782 N N . SER A 1 93 ? -4.224 12.358 2.428 1.00 88.12 93 SER A N 1
ATOM 783 C CA . SER A 1 93 ? -3.060 13.230 2.693 1.00 88.12 93 SER A CA 1
ATOM 784 C C . SER A 1 93 ? -2.622 13.284 4.167 1.00 88.12 93 SER A C 1
ATOM 786 O O . SER A 1 93 ? -1.427 13.231 4.471 1.00 88.12 93 SER A O 1
ATOM 788 N N . ILE A 1 94 ? -3.573 13.330 5.109 1.00 89.56 94 ILE A N 1
ATOM 789 C CA . ILE A 1 94 ? -3.276 13.339 6.555 1.00 89.56 94 ILE A CA 1
ATOM 790 C C . ILE A 1 94 ? -2.593 12.031 6.976 1.00 89.56 94 ILE A C 1
ATOM 792 O O . ILE A 1 94 ? -1.586 12.040 7.685 1.00 89.56 94 ILE A O 1
ATOM 796 N N . ILE A 1 95 ? -3.116 10.897 6.513 1.00 91.44 95 ILE A N 1
ATOM 797 C CA . ILE A 1 95 ? -2.609 9.570 6.869 1.00 91.44 95 ILE A CA 1
ATOM 798 C C . ILE A 1 95 ? -1.239 9.346 6.228 1.00 91.44 95 ILE A C 1
ATOM 800 O O . ILE A 1 95 ? -0.333 8.835 6.885 1.00 91.44 95 ILE A O 1
ATOM 804 N N . LEU A 1 96 ? -1.049 9.784 4.979 1.00 91.00 96 LEU A N 1
ATOM 805 C CA . LEU A 1 96 ? 0.251 9.768 4.310 1.00 91.00 96 LEU A CA 1
ATOM 806 C C . LEU A 1 96 ? 1.313 10.495 5.144 1.00 91.00 96 LEU A C 1
ATOM 808 O O . LEU A 1 96 ? 2.419 9.972 5.317 1.00 91.00 96 LEU A O 1
ATOM 812 N N . HIS A 1 97 ? 0.981 11.672 5.682 1.00 90.81 97 HIS A N 1
ATOM 813 C CA . HIS A 1 97 ? 1.888 12.424 6.544 1.00 90.81 97 HIS A CA 1
ATOM 814 C C . HIS A 1 97 ? 2.238 11.643 7.819 1.00 90.81 97 HIS A C 1
ATOM 816 O O . HIS A 1 97 ? 3.417 11.509 8.147 1.00 90.81 97 HIS A O 1
ATOM 822 N N . VAL A 1 98 ? 1.243 11.065 8.502 1.00 92.12 98 VAL A N 1
ATOM 823 C CA . VAL A 1 98 ? 1.457 10.239 9.707 1.00 92.12 98 VAL A CA 1
ATOM 824 C C . VAL A 1 98 ? 2.359 9.039 9.404 1.00 92.12 98 VAL A C 1
ATOM 826 O O . VAL A 1 98 ? 3.345 8.809 10.105 1.00 92.12 98 VAL A O 1
ATOM 829 N N . VAL A 1 99 ? 2.066 8.296 8.335 1.00 91.12 99 VAL A N 1
ATOM 830 C CA . VAL A 1 99 ? 2.838 7.117 7.915 1.00 91.12 99 VAL A CA 1
ATOM 831 C C . VAL A 1 99 ? 4.277 7.493 7.565 1.00 91.12 99 VAL A C 1
ATOM 833 O O . VAL A 1 99 ? 5.210 6.812 7.993 1.00 91.12 99 VAL A O 1
ATOM 836 N N . SER A 1 100 ? 4.466 8.588 6.826 1.00 88.81 100 SER A N 1
ATOM 837 C CA . SER A 1 100 ? 5.791 9.096 6.466 1.00 88.81 100 SER A CA 1
ATOM 838 C C . SER A 1 100 ? 6.591 9.462 7.714 1.00 88.81 100 SER A C 1
ATOM 840 O O . SER A 1 100 ? 7.717 8.997 7.876 1.00 88.81 100 SER A O 1
ATOM 842 N N . SER A 1 101 ? 5.996 10.220 8.638 1.00 89.31 101 SER A N 1
ATOM 843 C CA . SER A 1 101 ? 6.630 10.583 9.908 1.00 89.31 101 SER A CA 1
ATOM 844 C C . SER A 1 101 ? 7.055 9.340 10.694 1.00 89.31 101 SER A C 1
ATOM 846 O O . SER A 1 101 ? 8.227 9.220 11.039 1.00 89.31 101 SER A O 1
ATOM 848 N N . LEU A 1 102 ? 6.170 8.350 10.859 1.00 89.00 102 LEU A N 1
ATOM 849 C CA . LEU A 1 102 ? 6.501 7.087 11.533 1.00 89.00 102 LEU A CA 1
ATOM 850 C C . LEU A 1 102 ? 7.663 6.339 10.856 1.00 89.00 102 LEU A C 1
ATOM 852 O O . LEU A 1 102 ? 8.555 5.830 11.538 1.00 89.00 102 LEU A O 1
ATOM 856 N N . LEU A 1 103 ? 7.692 6.271 9.522 1.00 85.56 103 LEU A N 1
ATOM 857 C CA . LEU A 1 103 ? 8.777 5.604 8.794 1.00 85.56 103 LEU A CA 1
ATOM 858 C C . LEU A 1 103 ? 10.142 6.262 9.042 1.00 85.56 103 LEU A C 1
ATOM 860 O O . LEU A 1 103 ? 11.139 5.550 9.193 1.00 85.56 103 LEU A O 1
ATOM 864 N N . PHE A 1 104 ? 10.198 7.596 9.101 1.00 83.56 104 PHE A N 1
ATOM 865 C CA . PHE A 1 104 ? 11.459 8.337 9.216 1.00 83.56 104 PHE A CA 1
ATOM 866 C C . PHE A 1 104 ? 11.898 8.612 10.657 1.00 83.56 104 PHE A C 1
ATOM 868 O O . PHE A 1 104 ? 13.103 8.629 10.906 1.00 83.56 104 PHE A O 1
ATOM 875 N N . SER A 1 105 ? 10.978 8.706 11.623 1.00 79.44 105 SER A N 1
ATOM 876 C CA . SER A 1 105 ? 11.317 8.865 13.048 1.00 79.44 105 SER A CA 1
ATOM 877 C C . SER A 1 105 ? 12.187 7.722 13.585 1.00 79.44 105 SER A C 1
ATOM 879 O O . SER A 1 105 ? 12.946 7.901 14.533 1.00 79.44 105 SER A O 1
ATOM 881 N N . ARG A 1 106 ? 12.153 6.544 12.945 1.00 62.97 106 ARG A N 1
ATOM 882 C CA . ARG A 1 106 ? 13.006 5.395 13.290 1.00 62.97 106 ARG A CA 1
ATOM 883 C C . ARG A 1 106 ? 14.508 5.646 13.059 1.00 62.97 106 ARG A C 1
ATOM 885 O O . ARG A 1 106 ? 15.328 4.919 13.618 1.00 62.97 106 ARG A O 1
ATOM 892 N N . HIS A 1 107 ? 14.883 6.627 12.235 1.00 52.94 107 HIS A N 1
ATOM 893 C CA . HIS A 1 107 ? 16.265 6.831 11.784 1.00 52.94 107 HIS A CA 1
ATOM 894 C C . HIS A 1 107 ? 17.041 7.947 12.506 1.00 52.94 107 HIS A C 1
ATOM 896 O O . HIS A 1 107 ? 18.264 7.986 12.375 1.00 52.94 107 HIS A O 1
ATOM 902 N N . GLU A 1 108 ? 16.392 8.806 13.294 1.00 50.22 108 GLU A N 1
ATOM 903 C CA . GLU A 1 108 ? 17.022 10.013 13.868 1.00 50.22 108 GLU A CA 1
ATOM 904 C C . GLU A 1 108 ? 17.753 9.788 15.212 1.00 50.22 108 GLU A C 1
ATOM 906 O O . GLU A 1 108 ? 18.440 10.674 15.707 1.00 50.22 108 GLU A O 1
ATOM 911 N N . GLY A 1 109 ? 17.710 8.583 15.788 1.00 48.06 109 GLY A N 1
ATOM 912 C CA . GLY A 1 109 ? 18.260 8.298 17.125 1.00 48.06 109 GLY A CA 1
ATOM 913 C C . GLY A 1 109 ? 19.753 7.944 17.220 1.00 48.06 109 GLY A C 1
ATOM 914 O O . GLY A 1 109 ? 20.125 7.208 18.130 1.00 48.06 109 GLY A O 1
ATOM 915 N N . LYS A 1 110 ? 20.626 8.365 16.291 1.00 45.00 110 LYS A N 1
ATOM 916 C CA . LYS A 1 110 ? 22.054 7.963 16.318 1.00 45.00 110 LYS A CA 1
ATOM 917 C C . LYS A 1 110 ? 23.031 9.118 16.105 1.00 45.00 110 LYS A C 1
ATOM 919 O O . LYS A 1 110 ? 23.906 9.047 15.249 1.00 45.00 110 LYS A O 1
ATOM 924 N N . HIS A 1 111 ? 22.906 10.149 16.929 1.00 40.31 111 HIS A N 1
ATOM 925 C CA . HIS A 1 111 ? 23.959 11.133 17.168 1.00 40.31 111 HIS A CA 1
ATOM 926 C C . HIS A 1 111 ? 24.206 11.252 18.671 1.00 40.31 111 HIS A C 1
ATOM 928 O O . HIS A 1 111 ? 23.886 12.265 19.254 1.00 40.31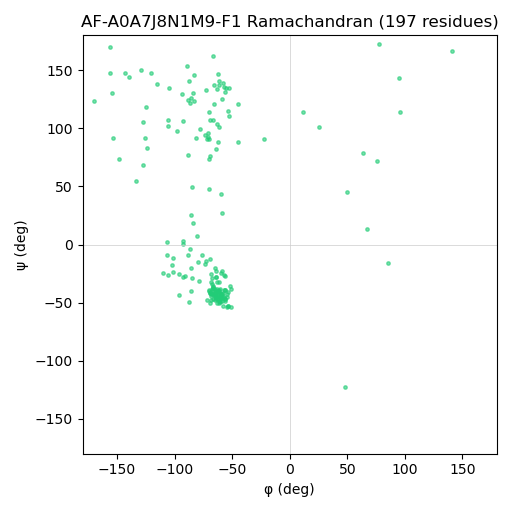 111 HIS A O 1
ATOM 934 N N . ASP A 1 112 ? 24.752 10.199 19.280 1.00 37.06 112 ASP A N 1
ATOM 935 C CA . ASP A 1 112 ? 25.549 10.290 20.507 1.00 37.06 112 ASP A CA 1
ATOM 936 C C . ASP A 1 112 ? 26.489 9.080 20.544 1.00 37.06 112 ASP A C 1
ATOM 938 O O . ASP A 1 112 ? 26.090 7.949 20.255 1.00 37.06 112 ASP A O 1
ATOM 942 N N . GLY A 1 113 ? 27.775 9.332 20.791 1.00 41.22 113 GLY A N 1
ATOM 943 C CA . GLY A 1 113 ? 28.909 8.429 20.562 1.00 41.22 113 GLY A CA 1
ATOM 944 C C . GLY A 1 113 ? 29.009 7.210 21.482 1.00 41.22 113 GLY A C 1
ATOM 945 O O . GLY A 1 113 ? 30.088 6.919 21.987 1.00 41.22 113 GLY A O 1
ATOM 946 N N . SER A 1 114 ? 27.924 6.465 21.676 1.00 35.72 114 SER A N 1
ATOM 947 C CA . SER A 1 114 ? 27.936 5.181 22.372 1.00 35.72 114 SER A CA 1
ATOM 948 C C . SER A 1 114 ? 27.793 4.037 21.374 1.00 35.72 114 SER A C 1
ATOM 950 O O . SER A 1 114 ? 26.707 3.722 20.883 1.00 35.72 114 SER A O 1
ATOM 952 N N . SER A 1 115 ? 28.917 3.385 21.076 1.00 44.81 115 SER A N 1
ATOM 953 C CA . SER A 1 115 ? 28.940 2.048 20.481 1.00 44.81 115 SER A CA 1
ATOM 954 C C . SER A 1 115 ? 28.331 1.045 21.464 1.00 44.81 115 SER A C 1
ATOM 956 O O . SER A 1 115 ? 29.044 0.357 22.185 1.00 44.81 115 SER A O 1
ATOM 958 N N . ALA A 1 116 ? 27.005 0.954 21.485 1.00 33.75 116 ALA A N 1
ATOM 959 C CA . ALA A 1 116 ? 26.274 -0.134 22.112 1.00 33.75 116 ALA A CA 1
ATOM 960 C C . ALA A 1 116 ? 25.342 -0.763 21.071 1.00 33.75 116 ALA A C 1
ATOM 962 O O . ALA A 1 116 ? 24.492 -0.104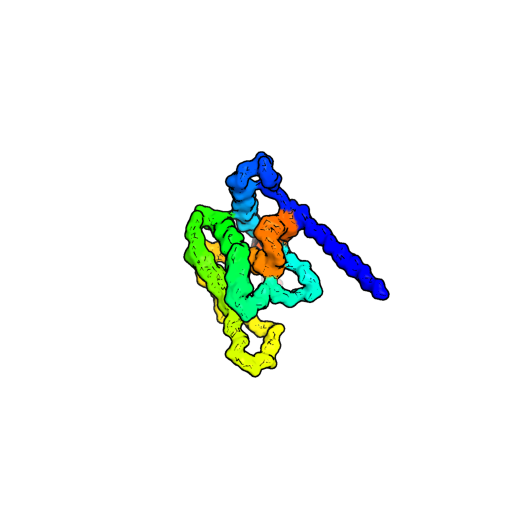 20.479 1.00 33.75 116 ALA A O 1
ATOM 963 N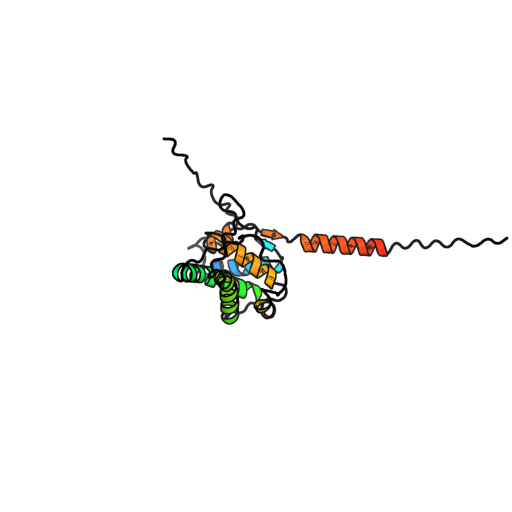 N . SER A 1 117 ? 25.601 -2.044 20.808 1.00 34.44 117 SER A N 1
ATOM 964 C CA . SER A 1 117 ? 24.693 -3.061 20.278 1.00 34.44 117 SER A CA 1
ATOM 965 C C . SER A 1 117 ? 23.504 -2.569 19.444 1.00 34.44 117 SER A C 1
ATOM 967 O O . SER A 1 117 ? 22.434 -2.227 19.940 1.00 34.44 117 SER A O 1
ATOM 969 N N . SER A 1 118 ? 23.650 -2.673 18.124 1.00 44.03 118 SER A N 1
ATOM 970 C CA . SER A 1 118 ? 22.504 -2.819 17.227 1.00 44.03 118 SER A CA 1
ATOM 971 C C . SER A 1 118 ? 21.888 -4.201 17.425 1.00 44.03 118 SER A C 1
ATOM 973 O O . SER A 1 118 ? 22.120 -5.067 16.597 1.00 44.03 118 SER A O 1
ATOM 975 N N . THR A 1 119 ? 21.176 -4.446 18.523 1.00 40.66 119 THR A N 1
ATOM 976 C CA . THR A 1 119 ? 20.288 -5.603 18.734 1.00 40.66 119 THR A CA 1
ATOM 977 C C . THR A 1 119 ? 19.497 -5.345 20.018 1.00 40.66 119 THR A C 1
ATOM 979 O O . THR A 1 119 ? 20.099 -5.159 21.068 1.00 40.66 119 THR A O 1
ATOM 982 N N . GLN A 1 120 ? 18.164 -5.366 19.908 1.00 39.50 120 GLN A N 1
ATOM 983 C CA . GLN A 1 120 ? 17.178 -5.223 20.990 1.00 39.50 120 GLN A CA 1
ATOM 984 C C . GLN A 1 120 ? 16.964 -3.807 21.548 1.00 39.50 120 GLN A C 1
ATOM 986 O O . GLN A 1 120 ? 17.250 -3.542 22.710 1.00 39.50 120 GLN A O 1
ATOM 991 N N . LEU A 1 121 ? 16.317 -2.928 20.771 1.00 37.72 121 LEU A N 1
ATOM 992 C CA . LEU A 1 121 ? 15.426 -1.964 21.419 1.00 37.72 121 LEU A CA 1
ATOM 993 C C . LEU A 1 121 ? 14.104 -2.687 21.686 1.00 37.72 121 LEU A C 1
ATOM 995 O O . LEU A 1 121 ? 13.275 -2.871 20.797 1.00 37.72 121 LEU A O 1
ATOM 999 N N . SER A 1 122 ? 14.063 -3.248 22.890 1.00 32.34 122 SER A N 1
ATOM 1000 C CA . SER A 1 122 ? 12.899 -3.523 23.721 1.00 32.34 122 SER A CA 1
ATOM 1001 C C . SER A 1 122 ? 11.534 -3.372 23.046 1.00 32.34 122 SER A C 1
ATOM 1003 O O . SER A 1 122 ? 11.047 -2.275 22.782 1.00 32.34 122 SER A O 1
ATOM 1005 N N . PHE A 1 123 ? 10.871 -4.517 22.926 1.00 37.44 123 PHE A N 1
ATOM 1006 C CA . PHE A 1 123 ? 9.426 -4.734 22.861 1.00 37.44 123 PHE A CA 1
ATOM 1007 C C . PHE A 1 123 ? 8.716 -4.203 24.131 1.00 37.44 123 PHE A C 1
ATOM 1009 O O . PHE A 1 123 ? 7.904 -4.890 24.742 1.00 37.44 123 PHE A O 1
ATOM 1016 N N . VAL A 1 124 ? 9.093 -3.011 24.598 1.00 38.25 124 VAL A N 1
ATOM 1017 C CA . VAL A 1 124 ? 8.606 -2.387 25.825 1.00 38.25 124 VAL A CA 1
ATOM 1018 C C . VAL A 1 124 ? 8.081 -1.012 25.443 1.00 38.25 124 VAL A C 1
ATOM 1020 O O . VAL A 1 124 ? 8.814 -0.035 25.387 1.00 38.25 124 VAL A O 1
ATOM 1023 N N . ASN A 1 125 ? 6.783 -1.018 25.154 1.00 45.75 125 ASN A N 1
ATOM 1024 C CA . ASN A 1 125 ? 5.846 -0.019 25.641 1.00 45.75 125 ASN A CA 1
ATOM 1025 C C . ASN A 1 125 ? 6.056 1.430 25.174 1.00 45.75 125 ASN A C 1
ATOM 1027 O O . ASN A 1 125 ? 6.534 2.271 25.921 1.00 45.75 125 ASN A O 1
ATOM 1031 N N . ASP A 1 126 ? 5.627 1.705 23.948 1.00 49.41 126 ASP A N 1
ATOM 1032 C CA . ASP A 1 126 ? 4.415 2.494 23.708 1.00 49.41 126 ASP A CA 1
ATOM 1033 C C . ASP A 1 126 ? 3.902 2.110 22.322 1.00 49.41 126 ASP A C 1
ATOM 1035 O O . ASP A 1 126 ? 4.678 1.696 21.457 1.00 49.41 126 ASP A O 1
ATOM 1039 N N . ASN A 1 127 ? 2.588 2.127 22.125 1.00 77.44 127 ASN A N 1
ATOM 1040 C CA . ASN A 1 127 ? 1.964 1.693 20.884 1.00 77.44 127 ASN A CA 1
ATOM 1041 C C . ASN A 1 127 ? 2.433 2.588 19.721 1.00 77.44 127 ASN A C 1
ATOM 1043 O O . ASN A 1 127 ? 1.826 3.607 19.422 1.00 77.44 127 ASN A O 1
ATOM 1047 N N . PHE A 1 128 ? 3.545 2.230 19.075 1.00 85.19 128 PHE A N 1
ATOM 1048 C CA . PHE A 1 128 ? 4.179 3.011 18.008 1.00 85.19 128 PHE A CA 1
ATOM 1049 C C . PHE A 1 128 ? 3.216 3.282 16.843 1.00 85.19 128 PHE A C 1
ATOM 1051 O O . PHE A 1 128 ? 3.356 4.269 16.127 1.00 85.19 128 PHE A O 1
ATOM 1058 N N . LEU A 1 129 ? 2.220 2.410 16.668 1.00 89.44 129 LEU A N 1
ATOM 1059 C CA . LEU A 1 129 ? 1.173 2.554 15.666 1.00 89.44 129 LEU A CA 1
ATOM 1060 C C . LEU A 1 129 ? -0.081 3.270 16.186 1.00 89.44 129 LEU A C 1
ATOM 1062 O O . LEU A 1 129 ? -0.993 3.490 15.395 1.00 89.44 129 LEU A O 1
ATOM 1066 N N . ALA A 1 130 ? -0.119 3.702 17.450 1.00 90.88 130 ALA A N 1
ATOM 1067 C CA . ALA A 1 130 ? -1.228 4.464 18.026 1.00 90.88 130 ALA A CA 1
ATOM 1068 C C . ALA A 1 130 ? -1.631 5.683 17.189 1.00 90.88 130 ALA A C 1
ATOM 1070 O O . ALA A 1 130 ? -2.829 5.910 17.063 1.00 90.88 130 ALA A O 1
ATOM 1071 N N . PRO A 1 131 ? -0.714 6.450 16.559 1.00 92.06 131 PRO A N 1
ATOM 1072 C CA . PRO A 1 131 ? -1.128 7.552 15.690 1.00 92.06 131 PRO A CA 1
ATOM 1073 C C . PRO A 1 131 ? -1.914 7.103 14.450 1.00 92.06 131 PRO A C 1
ATOM 1075 O O . PRO A 1 131 ? -2.646 7.899 13.871 1.00 92.06 131 PRO A O 1
ATOM 1078 N N . LEU A 1 132 ? -1.758 5.846 14.024 1.00 91.38 132 LEU A N 1
ATOM 1079 C CA . LEU A 1 132 ? -2.383 5.285 12.827 1.00 91.38 132 LEU A CA 1
ATOM 1080 C C . LEU A 1 132 ? -3.688 4.528 13.135 1.00 91.38 132 LEU A C 1
ATOM 1082 O O . LEU A 1 132 ? -4.570 4.439 12.279 1.00 91.38 132 LEU A O 1
ATOM 1086 N N . GLU A 1 133 ? -3.837 4.021 14.361 1.00 91.94 133 GLU A N 1
ATOM 1087 C CA . GLU A 1 133 ? -5.015 3.268 14.814 1.00 91.94 133 GLU A CA 1
ATOM 1088 C C . GLU A 1 133 ? -6.362 3.993 14.663 1.00 91.94 133 GLU A C 1
ATOM 1090 O O . GLU A 1 133 ? -7.322 3.331 14.258 1.00 91.94 133 GLU A O 1
ATOM 1095 N N . PRO A 1 134 ? -6.481 5.313 14.914 1.00 92.25 134 PRO A N 1
ATOM 1096 C CA . PRO A 1 134 ? -7.730 6.038 14.695 1.00 92.25 134 PRO A CA 1
ATOM 1097 C C . PRO A 1 134 ? -8.223 6.005 13.247 1.00 92.25 134 PRO A C 1
ATOM 1099 O O . PRO A 1 134 ? -9.417 6.165 13.023 1.00 92.25 134 PRO A O 1
ATOM 1102 N N . PHE A 1 135 ? -7.323 5.801 12.280 1.00 91.38 135 PHE A N 1
ATOM 1103 C CA . PHE A 1 135 ? -7.650 5.801 10.855 1.00 91.38 135 PHE A CA 1
ATOM 1104 C C . PHE A 1 135 ? -7.882 4.391 10.310 1.00 91.38 135 PHE A C 1
ATOM 1106 O O . PHE A 1 135 ? -8.801 4.170 9.530 1.00 91.38 135 PHE A O 1
ATOM 1113 N N . LEU A 1 136 ? -7.027 3.434 10.689 1.00 91.94 136 LEU A N 1
ATOM 1114 C CA . LEU A 1 136 ? -7.017 2.092 10.091 1.00 91.94 136 LEU A CA 1
ATOM 1115 C C . LEU A 1 136 ? -7.579 1.003 11.009 1.00 91.94 136 LEU A C 1
ATOM 1117 O O . LEU A 1 136 ? -7.768 -0.128 10.557 1.00 91.94 136 LEU A O 1
ATOM 1121 N N . HIS A 1 137 ? -7.844 1.316 12.278 1.00 90.75 137 HIS A N 1
ATOM 1122 C CA . HIS A 1 137 ? -8.417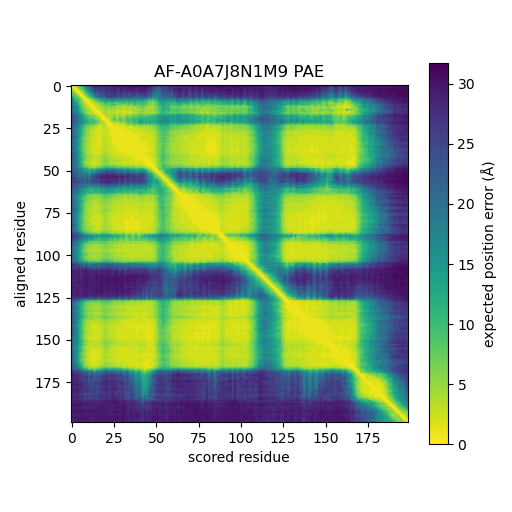 0.407 13.270 1.00 90.75 137 HIS A CA 1
ATOM 1123 C C . HIS A 1 137 ? -7.710 -0.963 13.289 1.00 90.75 137 HIS A C 1
ATOM 1125 O O . HIS A 1 137 ? -6.489 -1.046 13.446 1.00 90.75 137 HIS A O 1
ATOM 1131 N N . ASP A 1 138 ? -8.452 -2.053 13.087 1.00 89.38 138 ASP A N 1
ATOM 1132 C CA . ASP A 1 138 ? -7.945 -3.426 13.090 1.00 89.38 138 ASP A CA 1
ATOM 1133 C C . ASP A 1 138 ? -7.035 -3.759 11.891 1.00 89.38 138 ASP A C 1
ATOM 1135 O O . ASP A 1 138 ? -6.331 -4.772 11.911 1.00 89.38 138 ASP A O 1
ATOM 1139 N N . ARG A 1 139 ? -6.999 -2.901 10.862 1.00 91.25 139 ARG A N 1
ATOM 1140 C CA . ARG A 1 139 ? -6.123 -3.038 9.686 1.00 91.25 139 ARG A CA 1
ATOM 1141 C C . ARG A 1 139 ? -4.754 -2.388 9.884 1.00 91.25 139 ARG A C 1
ATOM 1143 O O . ARG A 1 139 ? -3.868 -2.628 9.068 1.00 91.25 139 ARG A O 1
ATOM 1150 N N . THR A 1 140 ? -4.544 -1.638 10.968 1.00 92.75 140 THR A N 1
ATOM 1151 C CA . THR A 1 140 ? -3.306 -0.887 11.253 1.00 92.75 140 THR A CA 1
ATOM 1152 C C . THR A 1 140 ? -2.054 -1.762 11.190 1.00 92.75 140 THR A C 1
ATOM 1154 O O . THR A 1 140 ? -1.122 -1.477 10.437 1.00 92.75 140 THR A O 1
ATOM 1157 N N . ASN A 1 141 ? -2.047 -2.877 11.926 1.00 90.62 141 ASN A N 1
ATOM 1158 C CA . ASN A 1 141 ? -0.911 -3.803 11.959 1.00 90.62 141 ASN A CA 1
ATOM 1159 C C . ASN A 1 141 ? -0.637 -4.427 10.586 1.00 90.62 141 ASN A C 1
ATOM 1161 O O . ASN A 1 141 ? 0.514 -4.561 10.174 1.00 90.62 141 ASN A O 1
ATOM 1165 N N . MET A 1 142 ? -1.701 -4.776 9.862 1.00 91.50 142 MET A N 1
ATOM 1166 C CA . MET A 1 142 ? -1.599 -5.382 8.542 1.00 91.50 142 MET A CA 1
ATOM 1167 C C . MET A 1 142 ? -1.061 -4.389 7.507 1.00 91.50 142 MET A C 1
ATOM 1169 O O . MET A 1 142 ? -0.124 -4.713 6.786 1.00 91.50 142 MET A O 1
ATOM 1173 N N . PHE A 1 143 ? -1.598 -3.169 7.463 1.00 94.69 143 PHE A N 1
ATOM 1174 C CA . PHE A 1 143 ? -1.092 -2.097 6.607 1.00 94.69 143 PHE A CA 1
ATOM 1175 C C . PHE A 1 143 ? 0.391 -1.829 6.869 1.00 94.69 143 PHE A C 1
ATOM 1177 O O . PHE A 1 143 ? 1.193 -1.770 5.939 1.00 94.69 143 PHE A O 1
ATOM 1184 N N . TRP A 1 144 ? 0.772 -1.729 8.142 1.00 93.12 144 TRP A N 1
ATOM 1185 C CA . TRP A 1 144 ? 2.151 -1.449 8.512 1.00 93.12 144 TRP A CA 1
ATOM 1186 C C . TRP A 1 144 ? 3.108 -2.595 8.151 1.00 93.12 144 TRP A C 1
ATOM 1188 O O . TRP A 1 144 ? 4.234 -2.359 7.707 1.00 93.12 144 TRP A O 1
ATOM 1198 N N . HIS A 1 145 ? 2.661 -3.845 8.293 1.00 90.38 145 HIS A N 1
ATOM 1199 C CA . HIS A 1 145 ? 3.405 -5.025 7.845 1.00 90.38 145 HIS A CA 1
ATOM 1200 C C . HIS A 1 145 ? 3.626 -5.028 6.328 1.00 90.38 145 HIS A C 1
ATOM 1202 O O . HIS A 1 145 ? 4.752 -5.227 5.868 1.00 90.38 145 HIS A O 1
ATOM 1208 N N . GLU A 1 146 ? 2.572 -4.760 5.553 1.00 93.88 146 GLU A N 1
ATOM 1209 C CA . GLU A 1 146 ? 2.638 -4.645 4.092 1.00 93.88 146 GLU A CA 1
ATOM 1210 C C . GLU A 1 146 ? 3.625 -3.557 3.654 1.00 93.88 146 GLU A C 1
ATOM 1212 O O . GLU A 1 146 ? 4.470 -3.791 2.787 1.00 93.88 146 GLU A O 1
ATOM 1217 N N . LEU A 1 147 ? 3.559 -2.393 4.305 1.00 93.31 147 LEU A N 1
ATOM 1218 C CA . LEU A 1 147 ? 4.434 -1.260 4.033 1.00 93.31 147 LEU A CA 1
ATOM 1219 C C . LEU A 1 147 ? 5.900 -1.619 4.279 1.00 93.31 147 LEU A C 1
ATOM 1221 O O . LEU A 1 147 ? 6.746 -1.335 3.433 1.00 93.31 147 LEU A O 1
ATOM 1225 N N . ARG A 1 148 ? 6.210 -2.291 5.395 1.00 89.12 148 ARG A N 1
ATOM 1226 C CA . ARG A 1 148 ? 7.573 -2.770 5.685 1.00 89.12 148 ARG A CA 1
ATOM 1227 C C . ARG A 1 148 ? 8.072 -3.734 4.613 1.00 89.12 148 ARG A C 1
ATOM 1229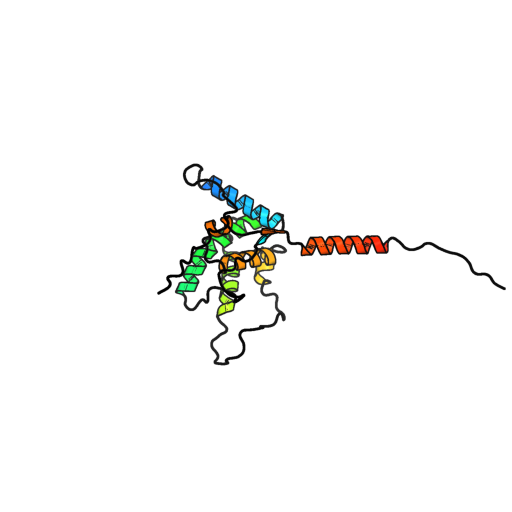 O O . ARG A 1 148 ? 9.181 -3.564 4.118 1.00 89.12 148 ARG A O 1
ATOM 1236 N N . CYS A 1 149 ? 7.245 -4.699 4.207 1.00 89.81 149 CYS A N 1
ATOM 1237 C CA . CYS A 1 149 ? 7.613 -5.651 3.158 1.00 89.81 149 CYS A CA 1
ATOM 1238 C C . CYS A 1 149 ? 7.918 -4.952 1.824 1.00 89.81 149 CYS A C 1
ATOM 1240 O O . CYS A 1 149 ? 8.859 -5.338 1.128 1.00 89.81 149 CYS A O 1
ATOM 1242 N N . PHE A 1 150 ? 7.158 -3.911 1.474 1.00 92.50 150 PHE A N 1
ATOM 1243 C CA . PHE A 1 150 ? 7.405 -3.130 0.266 1.00 92.50 150 PHE A CA 1
ATOM 1244 C C . PHE A 1 150 ? 8.660 -2.255 0.376 1.00 92.50 150 PHE A C 1
ATOM 1246 O O . PHE A 1 150 ? 9.501 -2.276 -0.530 1.00 92.50 150 PHE A O 1
ATOM 1253 N N . VAL A 1 151 ? 8.815 -1.524 1.486 1.00 89.69 151 VAL A N 1
ATOM 1254 C CA . VAL A 1 151 ? 9.964 -0.644 1.757 1.00 89.69 151 VAL A CA 1
ATOM 1255 C C . VAL A 1 151 ? 11.276 -1.420 1.706 1.00 89.69 151 VAL A C 1
ATOM 1257 O O . VAL A 1 151 ? 12.206 -0.970 1.036 1.00 89.69 151 VAL A O 1
ATOM 1260 N N . ASP A 1 152 ? 11.317 -2.596 2.329 1.00 84.69 152 ASP A N 1
ATOM 1261 C CA . ASP A 1 152 ? 12.508 -3.447 2.385 1.00 84.69 152 ASP A CA 1
ATOM 1262 C C . ASP A 1 152 ? 12.809 -4.131 1.036 1.00 84.69 152 ASP A C 1
ATOM 1264 O O . ASP A 1 152 ? 13.911 -4.642 0.815 1.00 84.69 152 ASP A O 1
ATOM 1268 N N . SER A 1 153 ? 11.851 -4.133 0.101 1.00 86.19 153 SER A N 1
ATOM 1269 C CA . SER A 1 153 ? 12.055 -4.659 -1.248 1.00 86.19 153 SER A CA 1
ATOM 1270 C C . SER A 1 153 ? 12.719 -3.622 -2.169 1.00 86.19 153 SER A C 1
ATOM 1272 O O . SER A 1 153 ? 12.396 -2.432 -2.105 1.00 86.19 153 SER A O 1
ATOM 1274 N N . PRO A 1 154 ? 13.581 -4.046 -3.112 1.00 85.81 154 PRO A N 1
ATOM 1275 C CA . PRO A 1 154 ? 14.175 -3.158 -4.115 1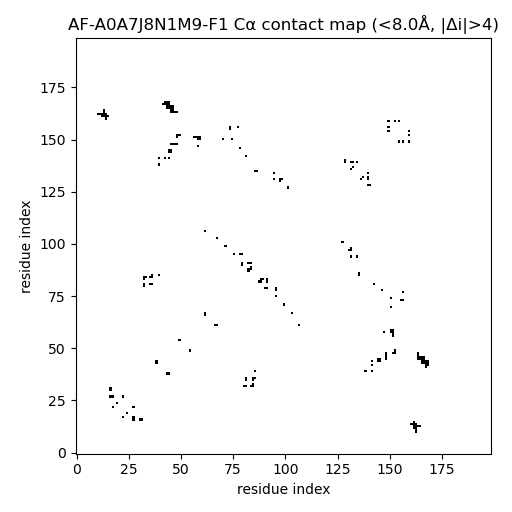.00 85.81 154 PRO A CA 1
ATOM 1276 C C . PRO A 1 154 ? 13.230 -2.870 -5.296 1.00 85.81 154 PRO A C 1
ATOM 1278 O O . PRO A 1 154 ? 13.651 -2.313 -6.309 1.00 85.81 154 PRO A O 1
ATOM 1281 N N . PHE A 1 155 ? 11.973 -3.309 -5.219 1.00 88.94 155 PHE A N 1
ATOM 1282 C CA . PHE A 1 155 ? 11.061 -3.336 -6.353 1.00 88.94 155 PHE A CA 1
ATOM 1283 C C . PHE A 1 155 ? 10.265 -2.041 -6.510 1.00 88.94 155 PHE A C 1
ATOM 1285 O O . PHE A 1 155 ? 9.979 -1.325 -5.545 1.00 88.94 155 PHE A O 1
ATOM 1292 N N . THR A 1 156 ? 9.865 -1.766 -7.754 1.00 92.06 156 THR A N 1
ATOM 1293 C CA . THR A 1 156 ? 8.763 -0.836 -8.024 1.00 92.06 156 THR A CA 1
ATOM 1294 C C . THR A 1 156 ? 7.458 -1.433 -7.507 1.00 92.06 156 THR A C 1
ATOM 1296 O O . THR A 1 156 ? 7.370 -2.646 -7.298 1.00 92.06 156 THR A O 1
ATOM 1299 N N . MET A 1 157 ? 6.429 -0.606 -7.338 1.00 92.88 157 MET A N 1
ATOM 1300 C CA . MET A 1 157 ? 5.106 -1.071 -6.919 1.00 92.88 157 MET A CA 1
ATOM 1301 C C . MET A 1 157 ? 4.569 -2.183 -7.839 1.00 92.88 157 MET A C 1
ATOM 1303 O O . MET A 1 157 ? 4.089 -3.207 -7.362 1.00 92.88 157 MET A O 1
ATOM 1307 N N . GLU A 1 158 ? 4.726 -2.037 -9.157 1.00 92.06 158 GLU A N 1
ATOM 1308 C CA . GLU A 1 158 ? 4.270 -3.015 -10.155 1.00 92.06 158 GLU A CA 1
ATOM 1309 C C . GLU A 1 158 ? 5.003 -4.346 -10.022 1.00 92.06 158 GLU A C 1
ATOM 1311 O O . GLU A 1 158 ? 4.387 -5.410 -10.081 1.00 92.06 158 GLU A O 1
ATOM 1316 N N . THR A 1 159 ? 6.326 -4.282 -9.853 1.00 92.00 159 THR A N 1
ATOM 1317 C CA . THR A 1 159 ? 7.154 -5.481 -9.716 1.00 92.00 159 THR A CA 1
ATOM 1318 C C . THR A 1 159 ? 6.846 -6.173 -8.395 1.00 92.00 159 THR A C 1
ATOM 1320 O O . THR A 1 159 ? 6.687 -7.389 -8.375 1.00 92.00 159 THR A O 1
ATOM 1323 N N . TYR A 1 160 ? 6.694 -5.406 -7.312 1.00 93.56 160 TYR A N 1
ATOM 1324 C CA . TYR A 1 160 ? 6.330 -5.924 -5.999 1.00 93.56 160 TYR A CA 1
ATOM 1325 C C . TYR A 1 160 ? 4.998 -6.676 -6.048 1.00 93.56 160 TYR A C 1
ATOM 1327 O O . TYR A 1 160 ? 4.960 -7.854 -5.696 1.00 93.56 160 TYR A O 1
ATOM 1335 N N . ASP A 1 161 ? 3.934 -6.056 -6.572 1.00 94.38 161 ASP A N 1
ATOM 1336 C CA . ASP A 1 161 ? 2.616 -6.693 -6.688 1.00 94.38 161 ASP A CA 1
ATOM 1337 C C . ASP A 1 161 ? 2.679 -8.008 -7.473 1.00 94.38 161 ASP A C 1
ATOM 1339 O O . ASP A 1 161 ? 2.008 -8.986 -7.122 1.00 94.38 161 ASP A O 1
ATOM 1343 N N . ALA A 1 162 ? 3.487 -8.034 -8.535 1.00 92.62 162 ALA A N 1
ATOM 1344 C CA . ALA A 1 162 ? 3.627 -9.187 -9.405 1.00 92.62 162 ALA A CA 1
ATOM 1345 C C . ALA A 1 162 ? 4.319 -10.373 -8.726 1.00 92.62 162 ALA A C 1
ATOM 1347 O O . ALA A 1 162 ? 3.986 -11.510 -9.053 1.00 92.62 162 ALA A O 1
ATOM 1348 N N . VAL A 1 163 ? 5.256 -10.141 -7.801 1.00 92.06 163 VAL A N 1
ATOM 1349 C CA . VAL A 1 163 ? 6.141 -11.197 -7.267 1.00 92.06 163 VAL A CA 1
ATOM 1350 C C . VAL A 1 163 ? 5.866 -11.567 -5.810 1.00 92.06 163 VAL A C 1
ATOM 1352 O O . VAL A 1 163 ? 6.185 -12.687 -5.399 1.00 92.06 163 VAL A O 1
ATOM 1355 N N . VAL A 1 164 ? 5.281 -10.655 -5.025 1.00 92.50 164 VAL A N 1
ATOM 1356 C CA . VAL A 1 164 ? 5.088 -10.854 -3.584 1.00 92.50 164 VAL A CA 1
ATOM 1357 C C . VAL A 1 164 ? 4.162 -12.040 -3.307 1.00 92.50 164 VAL A C 1
ATOM 1359 O O . VAL A 1 164 ? 3.106 -12.217 -3.922 1.00 92.50 164 VAL A O 1
ATOM 1362 N N . GLU A 1 165 ? 4.570 -12.892 -2.376 1.00 92.81 165 GLU A N 1
ATOM 1363 C CA . GLU A 1 165 ? 3.766 -14.019 -1.916 1.00 92.81 165 GLU A CA 1
ATOM 1364 C C . GLU A 1 165 ? 2.861 -13.568 -0.775 1.00 92.81 165 GLU A C 1
ATOM 1366 O O . GLU A 1 165 ? 3.288 -12.813 0.091 1.00 92.81 165 GLU A O 1
ATOM 1371 N N . TYR A 1 166 ? 1.625 -14.061 -0.764 1.00 92.38 166 TYR A N 1
ATOM 1372 C CA . TYR A 1 166 ? 0.695 -13.845 0.335 1.00 92.38 166 TYR A CA 1
ATOM 1373 C C . TYR A 1 166 ? 0.364 -15.163 1.003 1.00 92.38 166 TYR A C 1
ATOM 1375 O O . TYR A 1 166 ? 0.106 -16.159 0.324 1.00 92.38 166 TYR A O 1
ATOM 1383 N N . ARG A 1 167 ? 0.311 -15.139 2.331 1.00 90.25 167 ARG A N 1
ATOM 1384 C CA . ARG A 1 167 ? -0.190 -16.244 3.143 1.00 90.25 167 ARG A CA 1
ATOM 1385 C C . ARG A 1 167 ? -1.358 -15.755 3.974 1.00 90.25 167 ARG A C 1
ATOM 1387 O O . ARG A 1 167 ? -1.420 -14.592 4.358 1.00 90.25 167 ARG A O 1
ATOM 1394 N N . GLN A 1 168 ? -2.305 -16.645 4.216 1.00 85.00 168 GLN A N 1
ATOM 1395 C CA . GLN A 1 168 ? -3.386 -16.353 5.140 1.00 85.00 168 GLN A CA 1
ATOM 1396 C C . GLN A 1 168 ? -2.821 -16.375 6.556 1.00 85.00 168 GLN A C 1
ATOM 1398 O O . GLN A 1 168 ? -2.078 -17.299 6.895 1.00 85.00 168 GLN A O 1
ATOM 1403 N N . ASP A 1 169 ? -3.146 -15.362 7.354 1.00 67.69 169 ASP A N 1
ATOM 1404 C CA . ASP A 1 169 ? -2.733 -15.325 8.750 1.00 67.69 169 ASP A CA 1
ATOM 1405 C C . ASP A 1 169 ? -3.383 -16.502 9.500 1.00 67.69 169 ASP A C 1
ATOM 1407 O O . ASP A 1 169 ? -4.589 -16.525 9.763 1.00 67.69 169 ASP A O 1
ATOM 1411 N N . GLN A 1 170 ? -2.590 -17.542 9.771 1.00 58.06 170 GLN A N 1
ATOM 1412 C CA . GLN A 1 170 ? -3.055 -18.755 10.444 1.00 58.06 170 GLN A CA 1
ATOM 1413 C C . GLN A 1 170 ? -3.234 -18.549 11.952 1.00 58.06 170 GLN A C 1
ATOM 1415 O O . GLN A 1 170 ? -3.801 -19.420 12.610 1.00 58.06 170 GLN A O 1
ATOM 1420 N N . PHE A 1 171 ? -2.788 -17.418 12.508 1.00 54.47 171 PHE A N 1
ATOM 1421 C CA . PHE A 1 171 ? -2.797 -17.188 13.950 1.00 54.47 171 PHE A CA 1
ATOM 1422 C C . PHE A 1 171 ? -4.220 -17.074 14.514 1.00 54.47 171 PHE A C 1
ATOM 1424 O O . PHE A 1 171 ? -4.527 -17.625 15.567 1.00 54.47 171 PHE A O 1
ATOM 1431 N N . LEU A 1 172 ? -5.137 -16.440 13.778 1.00 52.53 172 LEU A N 1
ATOM 1432 C CA . LEU A 1 172 ? -6.539 -16.335 14.197 1.00 52.53 172 LEU A CA 1
ATOM 1433 C C . LEU A 1 172 ? -7.330 -17.619 13.934 1.00 52.53 172 LEU A C 1
ATOM 1435 O O . LEU A 1 172 ? -8.218 -17.944 14.711 1.00 52.53 172 LEU A O 1
ATOM 1439 N N . GLN A 1 173 ? -6.997 -18.375 12.883 1.00 52.94 173 GLN A N 1
ATOM 1440 C CA . GLN A 1 173 ? -7.616 -19.677 12.604 1.00 52.94 173 GLN A CA 1
ATOM 1441 C C . GLN A 1 173 ? -7.234 -20.712 13.668 1.00 52.94 173 GLN A C 1
ATOM 1443 O O . GLN A 1 173 ? -8.100 -21.439 14.149 1.00 52.94 173 GLN A O 1
ATOM 1448 N N . SER A 1 174 ? -5.965 -20.746 14.088 1.00 55.22 174 SER A N 1
ATOM 1449 C CA . SER A 1 174 ? -5.515 -21.652 15.147 1.00 55.22 174 SER A CA 1
ATOM 1450 C C . SER A 1 174 ? -6.102 -21.274 16.509 1.00 55.22 174 SER A C 1
ATOM 1452 O O . SER A 1 174 ? -6.561 -22.160 17.225 1.00 55.22 174 SER A O 1
ATOM 1454 N N . LEU A 1 175 ? -6.178 -19.979 16.842 1.00 60.91 175 LEU A N 1
ATOM 1455 C CA . LEU A 1 175 ? -6.798 -19.507 18.084 1.00 60.91 175 LEU A CA 1
ATOM 1456 C C . LEU A 1 175 ? -8.318 -19.691 18.100 1.00 60.91 175 LEU A C 1
ATOM 1458 O O . LEU A 1 175 ? -8.847 -20.136 19.111 1.00 60.91 175 LEU A O 1
ATOM 1462 N N . LEU A 1 176 ? -9.029 -19.417 17.001 1.00 65.25 176 LEU A N 1
ATOM 1463 C CA . LEU A 1 176 ? -10.463 -19.715 16.892 1.00 65.25 176 LEU A CA 1
ATOM 1464 C C . LEU A 1 176 ? -10.721 -21.217 16.994 1.00 65.25 176 LEU A C 1
ATOM 1466 O O . LEU A 1 176 ? -11.617 -21.624 17.728 1.00 65.25 176 LEU A O 1
ATOM 1470 N N . SER A 1 177 ? -9.915 -22.044 16.323 1.00 68.38 177 SER A N 1
ATOM 1471 C CA . SER A 1 177 ? -10.028 -23.500 16.418 1.00 68.38 177 SER A CA 1
ATOM 1472 C C . SER A 1 177 ? -9.738 -23.994 17.837 1.00 68.38 177 SER A C 1
ATOM 1474 O O . SER A 1 177 ? -10.445 -24.869 18.328 1.00 68.38 177 SER A O 1
ATOM 1476 N N . LEU A 1 178 ? -8.750 -23.419 18.529 1.00 72.56 178 LEU A N 1
ATOM 1477 C CA . LEU A 1 178 ? -8.433 -23.763 19.914 1.00 72.56 178 LEU A CA 1
ATOM 1478 C C . LEU A 1 178 ? -9.539 -23.307 20.876 1.00 72.56 178 LEU A C 1
ATOM 1480 O O . LEU A 1 178 ? -9.966 -24.090 21.717 1.00 72.56 178 LEU A O 1
ATOM 1484 N N . MET A 1 179 ? -10.059 -22.085 20.731 1.00 77.94 179 MET A N 1
ATOM 1485 C CA . MET A 1 179 ? -11.180 -21.593 21.541 1.00 77.94 179 MET A CA 1
ATOM 1486 C C . MET A 1 179 ? -12.444 -22.434 21.337 1.00 77.94 179 MET A C 1
ATOM 1488 O O . MET A 1 179 ? -13.131 -22.742 22.309 1.00 77.94 179 MET A O 1
ATOM 1492 N N . LEU A 1 180 ? -12.726 -22.861 20.104 1.00 78.94 180 LEU A N 1
ATOM 1493 C CA . LEU A 1 180 ? -13.861 -23.733 19.798 1.00 78.94 180 LEU A CA 1
ATOM 1494 C C . LEU A 1 180 ? -13.703 -25.121 20.446 1.00 78.94 180 LEU A C 1
ATOM 1496 O O . LEU A 1 180 ? -14.659 -25.649 21.012 1.00 78.94 180 LEU A O 1
ATOM 1500 N N . VAL A 1 181 ? -12.487 -25.682 20.432 1.00 79.31 181 VAL A N 1
ATOM 1501 C CA . VAL A 1 181 ? -12.162 -26.949 21.112 1.00 79.31 181 VAL A CA 1
ATOM 1502 C C . VAL A 1 181 ? -12.306 -26.813 22.633 1.00 79.31 181 VAL A C 1
ATOM 1504 O O . VAL A 1 181 ? -12.927 -27.662 23.268 1.00 79.31 181 VAL A O 1
ATOM 1507 N N . MET A 1 182 ? -11.809 -25.725 23.226 1.00 80.00 182 MET A N 1
ATOM 1508 C CA . MET A 1 182 ? -11.914 -25.478 24.671 1.00 80.00 182 MET A CA 1
ATOM 1509 C C . MET A 1 182 ? -13.367 -25.255 25.128 1.00 80.00 182 MET A C 1
ATOM 1511 O O . MET A 1 182 ? -13.761 -25.719 26.202 1.00 80.00 182 MET A O 1
ATOM 1515 N N . ALA A 1 183 ? -14.192 -24.602 24.303 1.00 78.62 183 ALA A N 1
ATOM 1516 C CA . ALA A 1 183 ? -15.620 -24.439 24.561 1.00 78.62 183 ALA A CA 1
ATOM 1517 C C . ALA A 1 183 ? -16.370 -25.783 24.510 1.00 78.62 183 ALA A C 1
ATOM 1519 O O . ALA A 1 183 ? -17.174 -26.066 25.397 1.00 78.62 183 ALA A O 1
ATOM 1520 N N . ALA A 1 184 ? -16.066 -26.647 23.535 1.00 73.62 184 ALA A N 1
ATOM 1521 C CA . ALA A 1 184 ? -16.679 -27.972 23.418 1.00 73.62 184 ALA A CA 1
ATOM 1522 C C . ALA A 1 184 ? -16.317 -28.903 24.592 1.00 73.62 184 ALA A C 1
ATOM 1524 O O . ALA A 1 184 ? -17.177 -29.623 25.101 1.00 73.62 184 ALA A O 1
ATOM 1525 N N . LEU A 1 185 ? -15.072 -28.845 25.077 1.00 70.88 185 LEU A N 1
ATOM 1526 C CA . LEU A 1 185 ? -14.625 -29.620 26.242 1.00 70.88 185 LEU A CA 1
ATOM 1527 C C . LEU A 1 185 ? -15.279 -29.162 27.555 1.00 70.88 185 LEU A C 1
ATOM 1529 O O . LEU A 1 185 ? -15.444 -29.964 28.470 1.00 70.88 185 LEU A O 1
ATOM 1533 N N . SER A 1 186 ? -15.709 -27.902 27.640 1.00 64.94 186 SER A N 1
ATOM 1534 C CA . SER A 1 186 ? -16.369 -27.355 28.835 1.00 64.94 186 SER A CA 1
ATOM 1535 C C . SER A 1 186 ? -17.855 -27.734 28.949 1.00 64.94 186 SER A C 1
ATOM 1537 O O . SER A 1 186 ? -18.442 -27.596 30.023 1.00 64.94 186 SER A O 1
ATOM 1539 N N . VAL A 1 187 ? -18.474 -28.231 27.870 1.00 60.94 187 VAL A N 1
ATOM 1540 C CA . VAL A 1 187 ? -19.895 -28.636 27.838 1.00 60.94 187 VAL A CA 1
ATOM 1541 C C . VAL A 1 187 ? -20.100 -30.080 28.321 1.00 60.94 187 VAL A C 1
ATOM 1543 O O . VAL A 1 187 ? -21.185 -30.432 28.785 1.00 60.94 187 VAL A O 1
ATOM 1546 N N . VAL A 1 188 ? -19.059 -30.917 28.316 1.00 56.62 188 VAL A N 1
ATOM 1547 C CA . VAL A 1 188 ? -19.132 -32.301 28.810 1.00 56.62 188 VAL A CA 1
ATOM 1548 C C . VAL A 1 188 ? -18.831 -32.337 30.314 1.00 56.62 188 VAL A C 1
ATOM 1550 O O . VAL A 1 188 ? -17.747 -32.711 30.751 1.00 56.62 188 VAL A O 1
ATOM 1553 N N . LYS A 1 189 ? -19.805 -31.937 31.139 1.00 54.06 189 LYS A N 1
ATOM 1554 C CA . LYS A 1 189 ? -19.796 -32.235 32.582 1.00 54.06 189 LYS A CA 1
ATOM 1555 C C . LYS A 1 189 ? -20.412 -33.623 32.806 1.00 54.06 189 LYS A C 1
ATOM 1557 O O . LYS A 1 189 ? -21.549 -33.831 32.381 1.00 54.06 189 LYS A O 1
ATOM 1562 N N . PRO A 1 190 ? -19.738 -34.567 33.488 1.00 48.34 190 PRO A N 1
ATOM 1563 C CA . PRO A 1 190 ? -20.345 -35.847 33.820 1.00 48.34 190 PRO A CA 1
ATOM 1564 C C . PRO A 1 190 ? -21.447 -35.626 34.862 1.00 48.34 190 PRO A C 1
ATOM 1566 O O . PRO A 1 190 ? -21.188 -35.339 36.030 1.00 48.34 190 PRO A O 1
ATOM 1569 N N . SER A 1 191 ? -22.699 -35.745 34.423 1.00 56.22 191 SER A N 1
ATOM 1570 C CA . SER A 1 191 ? -23.841 -35.893 35.318 1.00 56.22 191 SER A CA 1
ATOM 1571 C C . SER A 1 191 ? -23.858 -37.342 35.803 1.00 56.22 191 SER A C 1
ATOM 1573 O O . SER A 1 191 ? -24.259 -38.245 35.075 1.00 56.22 191 SER A O 1
ATOM 1575 N N . GLY A 1 192 ? -23.347 -37.570 37.011 1.00 49.72 192 GLY A N 1
ATOM 1576 C CA . GLY A 1 192 ? -23.264 -38.892 37.627 1.00 49.72 192 GLY A CA 1
ATOM 1577 C C . GLY A 1 192 ? -23.397 -38.815 39.143 1.00 49.72 192 GLY A C 1
ATOM 1578 O O . GLY A 1 192 ? -22.418 -38.958 39.864 1.00 49.72 192 GLY A O 1
ATOM 1579 N N . LYS A 1 193 ? -24.618 -38.562 39.625 1.00 57.38 193 LYS A N 1
ATOM 1580 C CA . LYS A 1 193 ? -25.048 -38.871 40.999 1.00 57.38 193 LYS A CA 1
ATOM 1581 C C . LYS A 1 193 ? -25.063 -40.388 41.187 1.00 57.38 193 LYS A C 1
ATOM 1583 O O . LYS A 1 193 ? -25.886 -40.999 40.521 1.00 57.38 193 LYS A O 1
ATOM 1588 N N . ILE A 1 194 ? -24.310 -40.949 42.139 1.00 51.16 194 ILE A N 1
ATOM 1589 C CA . ILE A 1 194 ? -24.673 -42.171 42.900 1.00 51.16 194 ILE A CA 1
ATOM 1590 C C . ILE A 1 194 ? -23.950 -42.071 44.262 1.00 51.16 194 ILE A C 1
ATOM 1592 O O . ILE A 1 194 ? -22.730 -42.130 44.314 1.00 51.16 194 ILE A O 1
ATOM 1596 N N . ALA A 1 195 ? -24.595 -41.509 45.285 1.00 51.81 195 ALA A N 1
ATOM 1597 C CA . ALA A 1 195 ? -25.388 -42.161 46.340 1.00 51.81 195 ALA A CA 1
ATOM 1598 C C . ALA A 1 195 ? -24.558 -42.414 47.613 1.00 51.81 195 ALA A C 1
ATOM 1600 O O . ALA A 1 195 ? -23.605 -43.186 47.624 1.00 51.81 195 ALA A O 1
ATOM 1601 N N . GLN A 1 196 ? -24.953 -41.722 48.685 1.00 49.75 196 GLN A N 1
ATOM 1602 C CA . GLN A 1 196 ? -24.575 -42.047 50.054 1.00 49.75 196 GLN A CA 1
ATOM 1603 C C . GLN A 1 196 ? -25.191 -43.392 50.447 1.00 49.75 196 GLN A C 1
ATOM 1605 O O . GLN A 1 196 ? -26.383 -43.597 50.221 1.00 49.75 196 GLN A O 1
ATOM 1610 N N . LEU A 1 197 ? -24.414 -44.242 51.113 1.00 53.75 197 LEU A N 1
ATOM 1611 C CA . LEU A 1 197 ? -24.924 -45.293 51.988 1.00 53.75 197 LEU A CA 1
ATOM 1612 C C . LEU A 1 197 ? -24.228 -45.146 53.350 1.00 53.75 197 LEU A C 1
ATOM 1614 O O . LEU A 1 197 ? -23.034 -45.397 53.480 1.00 53.75 197 LEU A O 1
ATOM 1618 N N . ARG A 1 198 ? -25.006 -44.634 54.313 1.00 44.56 198 ARG A N 1
ATOM 1619 C CA . ARG A 1 198 ? -25.040 -45.084 55.717 1.00 44.56 198 ARG A CA 1
ATOM 1620 C C . ARG A 1 198 ? -25.506 -46.557 55.701 1.00 44.56 198 ARG A C 1
ATOM 1622 O O . ARG A 1 198 ? -26.270 -46.899 54.800 1.00 44.56 198 ARG A O 1
ATOM 1629 N N . ASP A 1 199 ? -25.101 -47.479 56.564 1.00 55.03 199 ASP A N 1
ATOM 1630 C CA . ASP A 1 199 ? -24.537 -47.440 57.920 1.00 55.03 199 ASP A CA 1
ATOM 1631 C C . ASP A 1 199 ? -23.329 -48.387 58.054 1.00 55.03 199 ASP A C 1
ATOM 1633 O O . ASP A 1 199 ? -23.261 -49.374 57.282 1.00 55.03 199 ASP A O 1
#

pLDDT: mean 75.66, std 19.89, range [32.34, 96.19]

Radius of gyration: 24.16 Å; Cα contacts (8 Å, |Δi|>4): 119; chains: 1; bounding box: 66×61×83 Å

Secondary structure (DSSP, 8-state):
--------PPP--------BTTB-HHHHHHHHHHHHHHHHHTTEEEPP---SSS----S----SHHHHHHHHHHHHHHHHHHHHHHH--S--HHHHHHHHHHHHHTTS---S-----SS---S-S--TTTTTHHHHGGGHHHHHHHHHHHHTS---HHHHHHH--EEE-HHHHHHHHHHHHHHHHHH------------

Solvent-accessible surface area (backbone atoms only — not comparable to full-atom values): 12700 Å² total; per-residue (Å²): 136,84,81,76,79,77,72,74,74,78,76,63,76,73,54,83,68,71,57,87,88,80,52,60,68,67,62,35,48,50,50,48,38,56,52,49,28,50,34,63,78,63,49,44,42,69,53,72,65,82,81,72,92,66,93,70,78,50,59,72,79,67,83,49,69,66,55,45,50,56,48,45,72,59,44,50,67,50,52,50,50,52,44,31,34,72,70,69,45,93,76,52,64,70,58,53,50,53,53,50,50,60,67,53,64,75,69,72,85,77,86,68,99,68,97,66,75,100,70,81,88,66,98,66,87,70,72,84,56,55,90,47,31,88,78,43,50,93,45,33,66,56,53,53,50,45,49,50,39,51,62,46,32,96,56,53,72,70,57,40,67,19,44,61,48,69,44,67,61,58,67,61,55,54,49,51,53,48,52,51,51,56,54,58,61,68,70,69,68,87,88,74,92,81,80,90,78,86,133

Sequence (199 aa):
MNDVNRRTRPLPWRRSFGRPGTMSPHVIAERKLQWRASVYNRRLQAVPIYHGNGFQQNVPRIRNDFEKEKLLRRIEPWIHRELEAILGDPDPSIILHVVSSLLFSRHEGKHDGSSASSTQLSFVNDNFLAPLEPFLHDRTNMFWHELRCFVDSPFTMETYDAVVEYRQDQFLQSLLSLMLVMAALSVVKPSGKIAQLRD

Mean predicted aligned error: 13.62 Å

Foldseek 3Di:
DDPPPPPDDPFPFADDQDDPPPDDPVSSLVSVLQVLLVCLVLQWAWDADDDDDDPPQPLPLCPDVVVLVVLLVQCVVVLQSNLCSQPVDNDCPVLSVVLSCLSCVVNPPPPDPDPDDPDDPDPDDDPSQVVVCVRRPPCSVRVVSNSSSVSSDPDGPNVCVRRIDIDRPCPVVVVVVVVVVVVVVVVDDDPDDDDDDDD

Organism: NCBI:txid34289